Protein AF-0000000071421956 (afdb_homodimer)

Solvent-accessible surface area (backbone atoms only — not comparable to full-atom values): 19419 Å² total; per-residue (Å²): 133,83,58,66,60,54,52,49,48,48,45,49,45,49,50,50,46,60,70,74,29,38,32,36,39,39,33,39,36,61,49,29,55,84,33,52,38,87,92,40,82,80,44,42,42,35,60,36,52,49,52,37,49,43,51,55,69,68,33,86,56,55,37,72,38,33,37,38,35,34,45,30,51,56,68,55,30,40,52,42,58,72,66,54,80,65,53,65,42,81,65,35,62,71,53,72,77,60,71,77,57,88,84,60,78,69,63,88,91,56,55,65,70,42,44,46,51,54,51,48,57,51,46,62,58,50,50,55,69,58,64,62,65,62,82,73,61,80,32,70,59,49,80,46,81,43,65,58,48,69,59,47,49,50,34,47,50,44,50,46,52,49,50,50,52,49,50,49,50,56,48,65,72,94,133,82,57,65,61,55,52,48,49,48,45,47,46,50,50,51,46,60,71,75,28,38,31,36,39,39,34,37,36,61,48,29,56,86,33,53,37,88,93,38,81,79,41,41,42,36,59,36,52,50,50,36,49,45,51,55,69,68,33,86,58,54,36,71,39,33,36,38,35,34,45,30,52,58,68,55,31,39,52,42,56,71,67,56,81,66,54,65,42,80,67,36,61,70,52,72,78,61,71,77,57,89,84,60,77,70,65,88,92,56,56,66,71,41,44,44,51,53,51,49,57,52,47,62,58,50,49,53,69,58,63,63,65,63,80,74,62,80,37,72,54,49,79,44,80,41,68,57,50,69,57,48,48,51,34,46,49,46,50,48,51,52,49,50,52,50,50,48,50,55,47,64,72,94

pLDDT: mean 75.17, std 18.62, range [21.14, 97.62]

Secondary structure (DSSP, 8-state):
---HHHHHHHHHHHHHHHHS--EEEEEEEGGGGG-EETTEEEEEHHHHHHHHHHHHHT-TT-SS-EEEEEEE-HHHHHHHHHH-SS-HHHH-GGGGG----TT--PPTT--HHHHHHHHHHHHHHHHHHHH---TT------EEEE--HHHHHHHHHHHHHHHHHHHHHHHHT-/---HHHHHHHHHHHHHHHHSS-EEEEEEEGGGGG-EETTEEEEEHHHHHHHHHHHHHT-TT-SS-EEEEEEE-HHHHHHHHHH-SS-HHHH-GGGGG----TT--PPTT--HHHHHHHHHHHHHHHHHHHH---SS------EEEE--HHHHHHHHHHHHHHHHHHHHHHHHT-

Structure (mmCIF, N/CA/C/O backbone):
data_AF-0000000071421956-model_v1
#
loop_
_entity.id
_entity.type
_entity.pdbx_description
1 polymer 'Guanine nucleotide-binding protein G(Olf) subunit alpha-like isoform X3'
#
loop_
_atom_site.group_PDB
_atom_site.id
_atom_site.type_symbol
_atom_site.label_atom_id
_atom_site.label_alt_id
_atom_site.label_comp_id
_atom_site.label_asym_id
_atom_site.label_entity_id
_atom_site.label_seq_id
_atom_site.pdbx_PDB_ins_code
_atom_site.Cartn_x
_atom_site.Cartn_y
_atom_site.Cartn_z
_atom_site.occupancy
_atom_site.B_iso_or_equiv
_atom_site.auth_seq_id
_atom_site.auth_comp_id
_atom_site.auth_asym_id
_atom_site.auth_atom_id
_atom_site.pdbx_PDB_model_num
ATOM 1 N N . MET A 1 1 ? 31 -16.25 3.979 1 21.19 1 MET A N 1
ATOM 2 C CA . MET A 1 1 ? 31.078 -15.445 5.199 1 21.19 1 MET A CA 1
ATOM 3 C C . MET A 1 1 ? 30.156 -14.242 5.117 1 21.19 1 MET A C 1
ATOM 5 O O . MET A 1 1 ? 30.5 -13.219 4.535 1 21.19 1 MET A O 1
ATOM 9 N N . PHE A 1 2 ? 28.969 -14.336 4.723 1 30.16 2 PHE A N 1
ATOM 10 C CA . PHE A 1 2 ? 27.891 -13.391 4.488 1 30.16 2 PHE A CA 1
ATOM 11 C C . PHE A 1 2 ? 27.672 -12.508 5.715 1 30.16 2 PHE A C 1
ATOM 13 O O . PHE A 1 2 ? 27.547 -13.008 6.832 1 30.16 2 PHE A O 1
ATOM 20 N N . ASP A 1 3 ? 28.359 -11.344 5.711 1 31.95 3 ASP A N 1
ATOM 21 C CA . ASP A 1 3 ? 28.625 -10.344 6.738 1 31.95 3 ASP A CA 1
ATOM 22 C C . ASP A 1 3 ? 27.344 -10.016 7.52 1 31.95 3 ASP A C 1
ATOM 24 O O . ASP A 1 3 ? 26.344 -9.602 6.938 1 31.95 3 ASP A O 1
ATOM 28 N N . VAL A 1 4 ? 27.047 -10.508 8.633 1 44.22 4 VAL A N 1
ATOM 29 C CA . VAL A 1 4 ? 26.156 -10.242 9.758 1 44.22 4 VAL A CA 1
ATOM 30 C C . VAL A 1 4 ? 25.953 -8.734 9.914 1 44.22 4 VAL A C 1
ATOM 32 O O . VAL A 1 4 ? 24.938 -8.297 10.445 1 44.22 4 VAL A O 1
ATOM 35 N N . GLY A 1 5 ? 26.969 -8.07 9.688 1 41.06 5 GLY A N 1
ATOM 36 C CA . GLY A 1 5 ? 26.938 -6.613 9.703 1 41.06 5 GLY A CA 1
ATOM 37 C C . GLY A 1 5 ? 26.031 -6.027 8.641 1 41.06 5 GLY A C 1
ATOM 38 O O . GLY A 1 5 ? 25.312 -5.055 8.898 1 41.06 5 GLY A O 1
ATOM 39 N N . GLY A 1 6 ? 26.078 -6.609 7.453 1 44.16 6 GLY A N 1
ATOM 40 C CA . GLY A 1 6 ? 25.25 -6.207 6.328 1 44.16 6 GLY A CA 1
ATOM 41 C C . GLY A 1 6 ? 23.766 -6.398 6.586 1 44.16 6 GLY A C 1
ATOM 42 O O . GLY A 1 6 ? 22.953 -5.551 6.207 1 44.16 6 GLY A O 1
ATOM 43 N N . GLN A 1 7 ? 23.578 -7.516 7.254 1 45.25 7 GLN A N 1
ATOM 44 C CA . GLN A 1 7 ? 22.203 -7.809 7.645 1 45.25 7 GLN A CA 1
ATOM 45 C C . GLN A 1 7 ? 21.688 -6.789 8.656 1 45.25 7 GLN A C 1
ATOM 47 O O . GLN A 1 7 ? 20.531 -6.359 8.586 1 45.25 7 GLN A O 1
ATOM 52 N N . ARG A 1 8 ? 22.609 -6.598 9.656 1 48.28 8 ARG A N 1
ATOM 53 C CA . ARG A 1 8 ? 22.25 -5.594 10.664 1 48.28 8 ARG A CA 1
ATOM 54 C C . ARG A 1 8 ? 22.062 -4.223 10.023 1 48.28 8 ARG A C 1
ATOM 56 O O . ARG A 1 8 ? 21.141 -3.482 10.383 1 48.28 8 ARG A O 1
ATOM 63 N N . ASP A 1 9 ? 23 -3.979 9.094 1 50.47 9 ASP A N 1
ATOM 64 C CA . ASP A 1 9 ? 22.906 -2.691 8.414 1 50.47 9 ASP A CA 1
ATOM 65 C C . ASP A 1 9 ? 21.656 -2.623 7.539 1 50.47 9 ASP A C 1
ATOM 67 O O . ASP A 1 9 ? 20.969 -1.599 7.504 1 50.47 9 ASP A O 1
ATOM 71 N N . GLU A 1 10 ? 21.391 -3.707 6.891 1 49.69 10 GLU A N 1
ATOM 72 C CA . GLU A 1 10 ? 20.188 -3.727 6.066 1 49.69 10 GLU A CA 1
ATOM 73 C C . GLU A 1 10 ? 18.938 -3.686 6.926 1 49.69 10 GLU A C 1
ATOM 75 O O . GLU A 1 10 ? 17.969 -3 6.586 1 49.69 10 GLU A O 1
ATOM 80 N N . ARG A 1 11 ? 19.078 -4.457 8.055 1 49.88 11 ARG A N 1
ATOM 81 C CA . ARG A 1 11 ? 17.969 -4.383 9 1 49.88 11 ARG A CA 1
ATOM 82 C C . ARG A 1 11 ? 17.781 -2.959 9.516 1 49.88 11 ARG A C 1
ATOM 84 O O . ARG A 1 11 ? 16.656 -2.48 9.641 1 49.88 11 ARG A O 1
ATOM 91 N N . ARG A 1 12 ? 18.891 -2.461 9.922 1 50.47 12 ARG A N 1
ATOM 92 C CA . ARG A 1 12 ? 18.797 -1.085 10.406 1 50.47 12 ARG A CA 1
ATOM 93 C C . ARG A 1 12 ? 18.219 -0.171 9.336 1 50.47 12 ARG A C 1
ATOM 95 O O . ARG A 1 12 ? 17.406 0.703 9.633 1 50.47 12 ARG A O 1
ATOM 102 N N . LYS A 1 13 ? 18.609 -0.415 8.195 1 49.03 13 LYS A N 1
ATOM 103 C CA . LYS A 1 13 ? 18.125 0.4 7.086 1 49.03 13 LYS A CA 1
ATOM 104 C C . LYS A 1 13 ? 16.625 0.224 6.887 1 49.03 13 LYS A C 1
ATOM 106 O O . LYS A 1 13 ? 15.906 1.202 6.695 1 49.03 13 LYS A O 1
ATOM 111 N N . TRP A 1 14 ? 16.391 -1.072 6.973 1 50.84 14 TRP A N 1
ATOM 112 C CA . TRP A 1 14 ? 14.969 -1.293 6.746 1 50.84 14 TRP A CA 1
ATOM 113 C C . TRP A 1 14 ? 14.141 -0.723 7.895 1 50.84 14 TRP A C 1
ATOM 115 O O . TRP A 1 14 ? 13.07 -0.145 7.672 1 50.84 14 TRP A O 1
ATOM 125 N N . ILE A 1 15 ? 14.68 -0.954 9.062 1 52.19 15 ILE A N 1
ATOM 126 C CA . ILE A 1 15 ? 13.969 -0.406 10.211 1 52.19 15 ILE A CA 1
ATOM 127 C C . ILE A 1 15 ? 13.867 1.112 10.078 1 52.19 15 ILE A C 1
ATOM 129 O O . ILE A 1 15 ? 12.805 1.693 10.336 1 52.19 15 ILE A O 1
ATOM 133 N N . GLN A 1 16 ? 14.938 1.644 9.812 1 49.16 16 GLN A N 1
ATOM 134 C CA . GLN A 1 16 ? 14.938 3.098 9.68 1 49.16 16 GLN A CA 1
ATOM 135 C C . GLN A 1 16 ? 13.992 3.557 8.578 1 49.16 16 GLN A C 1
ATOM 137 O O . GLN A 1 16 ? 13.352 4.602 8.695 1 49.16 16 GLN A O 1
ATOM 142 N N . CYS A 1 17 ? 14.086 2.762 7.523 1 48.44 17 CYS A N 1
ATOM 143 C CA . CYS A 1 17 ? 13.211 3.086 6.402 1 48.44 17 CYS A CA 1
ATOM 144 C C . CYS A 1 17 ? 11.758 3.156 6.84 1 48.44 17 CYS A C 1
ATOM 146 O O . CYS A 1 17 ? 11 4.008 6.371 1 48.44 17 CYS A O 1
ATOM 148 N N . PHE A 1 18 ? 11.508 2.215 7.82 1 52.31 18 PHE A N 1
ATOM 149 C CA . PHE A 1 18 ? 10.109 2.195 8.25 1 52.31 18 PHE A CA 1
ATOM 150 C C . PHE A 1 18 ? 9.836 3.311 9.25 1 52.31 18 PHE A C 1
ATOM 152 O O . PHE A 1 18 ? 8.688 3.707 9.445 1 52.31 18 PHE A O 1
ATOM 159 N N . ASN A 1 19 ? 10.789 3.785 9.891 1 54.91 19 ASN A N 1
ATOM 160 C CA . ASN A 1 19 ? 10.523 4.691 11 1 54.91 19 ASN A CA 1
ATOM 161 C C . ASN A 1 19 ? 10.109 6.074 10.516 1 54.91 19 ASN A C 1
ATOM 163 O O . ASN A 1 19 ? 9.367 6.781 11.195 1 54.91 19 ASN A O 1
ATOM 167 N N . ASP A 1 20 ? 10.672 6.469 9.344 1 54.75 20 ASP A N 1
ATOM 168 C CA . ASP A 1 20 ? 10.289 7.828 8.969 1 54.75 20 ASP A CA 1
ATOM 169 C C . ASP A 1 20 ? 9.914 7.91 7.496 1 54.75 20 ASP A C 1
ATOM 171 O O . ASP A 1 20 ? 10.156 8.93 6.844 1 54.75 20 ASP A O 1
ATOM 175 N N . VAL A 1 21 ? 9.461 6.781 7.074 1 60.16 21 VAL A N 1
ATOM 176 C CA . VAL A 1 21 ? 9.312 6.801 5.621 1 60.16 21 VAL A CA 1
ATOM 177 C C . VAL A 1 21 ? 7.879 6.445 5.246 1 60.16 21 VAL A C 1
ATOM 179 O O . VAL A 1 21 ? 7.188 5.754 5.996 1 60.16 21 VAL A O 1
ATOM 182 N N . THR A 1 22 ? 7.414 7.223 4.137 1 70.06 22 THR A N 1
ATOM 183 C CA . THR A 1 22 ? 6.242 6.77 3.398 1 70.06 22 THR A CA 1
ATOM 184 C C . THR A 1 22 ? 6.461 5.367 2.836 1 70.06 22 THR A C 1
ATOM 186 O O . THR A 1 22 ? 7.559 5.043 2.373 1 70.06 22 THR A O 1
ATOM 189 N N . ALA A 1 23 ? 5.621 4.465 3.275 1 78.69 23 ALA A N 1
ATOM 190 C CA . ALA A 1 23 ? 5.715 3.102 2.756 1 78.69 23 ALA A CA 1
ATOM 191 C C . ALA A 1 23 ? 4.418 2.689 2.059 1 78.69 23 ALA A C 1
ATOM 193 O O . ALA A 1 23 ? 3.344 3.203 2.379 1 78.69 23 ALA A O 1
ATOM 194 N N . ILE A 1 24 ? 4.578 1.796 1.064 1 84.31 24 ILE A N 1
ATOM 195 C CA . ILE A 1 24 ? 3.436 1.184 0.395 1 84.31 24 ILE A CA 1
ATOM 196 C C . ILE A 1 24 ? 3.438 -0.323 0.646 1 84.31 24 ILE A C 1
ATOM 198 O O . ILE A 1 24 ? 4.441 -0.997 0.414 1 84.31 24 ILE A O 1
ATOM 202 N N . ILE A 1 25 ? 2.41 -0.768 1.235 1 82.44 25 ILE A N 1
ATOM 203 C CA . ILE A 1 25 ? 2.174 -2.205 1.327 1 82.44 25 ILE A CA 1
ATOM 204 C C . ILE A 1 25 ? 1.158 -2.629 0.269 1 82.44 25 ILE A C 1
ATOM 206 O O . ILE A 1 25 ? -0.001 -2.213 0.308 1 82.44 25 ILE A O 1
ATOM 210 N N . PHE A 1 26 ? 1.628 -3.379 -0.672 1 86.88 26 PHE A N 1
ATOM 211 C CA . PHE A 1 26 ? 0.816 -3.879 -1.775 1 86.88 26 PHE A CA 1
ATOM 212 C C . PHE A 1 26 ? 0.418 -5.332 -1.54 1 86.88 26 PHE A C 1
ATOM 214 O O . PHE A 1 26 ? 1.279 -6.199 -1.398 1 86.88 26 PHE A O 1
ATOM 221 N N . VAL A 1 27 ? -0.897 -5.539 -1.498 1 83.94 27 VAL A N 1
ATOM 222 C CA . VAL A 1 27 ? -1.393 -6.891 -1.272 1 83.94 27 VAL A CA 1
ATOM 223 C C . VAL A 1 27 ? -2.115 -7.395 -2.521 1 83.94 27 VAL A C 1
ATOM 225 O O . VAL A 1 27 ? -3.094 -6.785 -2.965 1 83.94 27 VAL A O 1
ATOM 228 N N . ALA A 1 28 ? -1.643 -8.461 -3.08 1 87.56 28 ALA A N 1
ATOM 229 C CA . ALA A 1 28 ? -2.275 -9.078 -4.246 1 87.56 28 ALA A CA 1
ATOM 230 C C . ALA A 1 28 ? -2.68 -10.516 -3.957 1 87.56 28 ALA A C 1
ATOM 232 O O . ALA A 1 28 ? -1.928 -11.266 -3.328 1 87.56 28 ALA A O 1
ATOM 233 N N . ALA A 1 29 ? -3.91 -10.852 -4.43 1 86.5 29 ALA A N 1
ATOM 234 C CA . ALA A 1 29 ? -4.363 -12.242 -4.312 1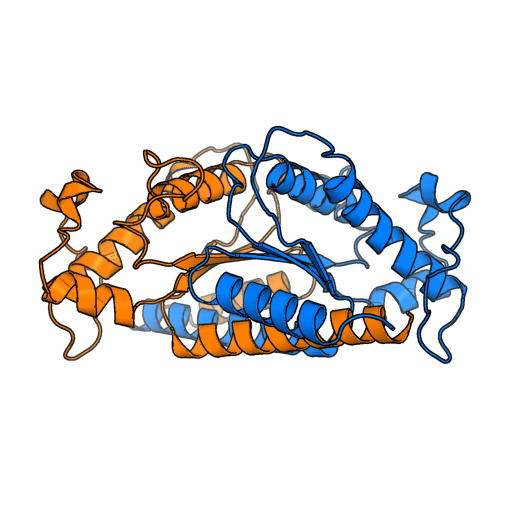 86.5 29 ALA A CA 1
ATOM 235 C C . ALA A 1 29 ? -3.787 -13.102 -5.438 1 86.5 29 ALA A C 1
ATOM 237 O O . ALA A 1 29 ? -4.188 -12.969 -6.594 1 86.5 29 ALA A O 1
ATOM 238 N N . SER A 1 30 ? -2.947 -14.078 -5.086 1 90.56 30 SER A N 1
ATOM 239 C CA . SER A 1 30 ? -2.307 -14.938 -6.078 1 90.56 30 SER A CA 1
ATOM 240 C C . SER A 1 30 ? -3.324 -15.836 -6.773 1 90.56 30 SER A C 1
ATOM 242 O O . SER A 1 30 ? -3.123 -16.234 -7.922 1 90.56 30 SER A O 1
ATOM 244 N N . SER A 1 31 ? -4.375 -16.125 -6.086 1 91.25 31 SER A N 1
ATOM 245 C CA . SER A 1 31 ? -5.375 -17.062 -6.59 1 91.25 31 SER A CA 1
ATOM 246 C C . SER A 1 31 ? -6.289 -16.391 -7.613 1 91.25 31 SER A C 1
ATOM 248 O O . SER A 1 31 ? -7.113 -17.062 -8.242 1 91.25 31 SER A O 1
ATOM 250 N N . SER A 1 32 ? -6.086 -15.117 -7.891 1 88.56 32 SER A N 1
ATOM 251 C CA . SER A 1 32 ? -7.016 -14.383 -8.742 1 88.56 32 SER A CA 1
ATOM 252 C C . SER A 1 32 ? -6.602 -14.469 -10.211 1 88.56 32 SER A C 1
ATOM 254 O O . SER A 1 32 ? -7.078 -13.695 -11.039 1 88.56 32 SER A O 1
ATOM 256 N N . TYR A 1 33 ? -5.777 -15.461 -10.555 1 92.31 33 TYR A N 1
ATOM 257 C CA . TYR A 1 33 ? -5.234 -15.547 -11.898 1 92.31 33 TYR A CA 1
ATOM 258 C C . TYR A 1 33 ? -6.312 -15.953 -12.898 1 92.31 33 TYR A C 1
ATOM 260 O O . TYR A 1 33 ? -6.145 -15.781 -14.109 1 92.31 33 TYR A O 1
ATOM 268 N N . ASN A 1 34 ? -7.402 -16.5 -12.461 1 89.69 34 ASN A N 1
ATOM 269 C CA . ASN A 1 34 ? -8.484 -16.922 -13.352 1 89.69 34 ASN A CA 1
ATOM 270 C C . ASN A 1 34 ? -9.734 -16.078 -13.141 1 89.69 34 ASN A C 1
ATOM 272 O O . ASN A 1 34 ? -10.836 -16.469 -13.531 1 89.69 34 ASN A O 1
ATOM 276 N N . MET A 1 35 ? -9.609 -14.969 -12.43 1 82 35 MET A N 1
ATOM 277 C CA . MET A 1 35 ? -10.75 -14.117 -12.141 1 82 35 MET A CA 1
ATOM 278 C C . MET A 1 35 ? -10.719 -12.852 -12.992 1 82 35 MET A C 1
ATOM 280 O O . MET A 1 35 ? -9.648 -12.383 -13.367 1 82 35 MET A O 1
ATOM 284 N N . VAL A 1 36 ? -11.945 -12.484 -13.32 1 75 36 VAL A N 1
ATOM 285 C CA . VAL A 1 36 ? -12.102 -11.242 -14.078 1 75 36 VAL A CA 1
ATOM 286 C C . VAL A 1 36 ? -12.781 -10.188 -13.203 1 75 36 VAL A C 1
ATOM 288 O O . VAL A 1 36 ? -13.414 -10.523 -12.195 1 75 36 VAL A O 1
ATOM 291 N N . ILE A 1 37 ? -12.539 -8.898 -13.602 1 67.38 37 ILE A N 1
ATOM 292 C CA . ILE A 1 37 ? -13.227 -7.82 -12.891 1 67.38 37 ILE A CA 1
ATOM 293 C C . ILE A 1 37 ? -14.68 -7.75 -13.344 1 67.38 37 ILE A C 1
ATOM 295 O O . ILE A 1 37 ? -14.977 -7.883 -14.539 1 67.38 37 ILE A O 1
ATOM 299 N N . ARG A 1 38 ? -15.539 -7.707 -12.383 1 64.81 38 ARG A N 1
ATOM 300 C CA . ARG A 1 38 ? -16.984 -7.715 -12.625 1 64.81 38 ARG A CA 1
ATOM 301 C C . ARG A 1 38 ? -17.359 -6.691 -13.688 1 64.81 38 ARG A C 1
ATOM 303 O O . ARG A 1 38 ? -18.219 -6.961 -14.539 1 64.81 38 ARG A O 1
ATOM 310 N N . GLU A 1 39 ? -16.719 -5.516 -13.609 1 62.94 39 GLU A N 1
ATOM 311 C CA . GLU A 1 39 ? -17.047 -4.422 -14.516 1 62.94 39 GLU A CA 1
ATOM 312 C C . GLU A 1 39 ? -16.531 -4.707 -15.93 1 62.94 39 GLU A C 1
ATOM 314 O O . GLU A 1 39 ? -17.031 -4.137 -16.906 1 62.94 39 GLU A O 1
ATOM 319 N N . ASP A 1 40 ? -15.5 -5.453 -16.016 1 63.53 40 ASP A N 1
ATOM 320 C CA . ASP A 1 40 ? -14.875 -5.824 -17.281 1 63.53 40 ASP A CA 1
ATOM 321 C C . ASP A 1 40 ? -14.523 -7.309 -17.312 1 63.53 40 ASP A C 1
ATOM 323 O O . ASP A 1 40 ? -13.539 -7.73 -16.703 1 63.53 40 ASP A O 1
ATOM 327 N N . ASN A 1 41 ? -15.25 -8.031 -18.109 1 68.5 41 ASN A N 1
ATOM 328 C CA . ASN A 1 41 ? -15.109 -9.484 -18.141 1 68.5 41 ASN A CA 1
ATOM 329 C C . ASN A 1 41 ? -13.898 -9.906 -18.969 1 68.5 41 ASN A C 1
ATOM 331 O O . ASN A 1 41 ? -13.617 -11.094 -19.109 1 68.5 41 ASN A O 1
ATOM 335 N N . SER A 1 42 ? -13.258 -9 -19.375 1 72.06 42 SER A N 1
ATOM 336 C CA . SER A 1 42 ? -12.125 -9.336 -20.219 1 72.06 42 SER A CA 1
ATOM 337 C C . SER A 1 42 ? -10.805 -9.109 -19.5 1 72.06 42 SER A C 1
ATOM 339 O O . SER A 1 42 ? -9.766 -9.625 -19.906 1 72.06 42 SER A O 1
ATOM 341 N N . THR A 1 43 ? -10.961 -8.477 -18.406 1 75.5 43 THR A N 1
ATOM 342 C CA . THR A 1 43 ? -9.711 -8.109 -17.75 1 75.5 43 THR A CA 1
ATOM 343 C C . THR A 1 43 ? -9.438 -9.016 -16.547 1 75.5 43 THR A C 1
ATOM 345 O O . THR A 1 43 ? -10.281 -9.141 -15.656 1 75.5 43 THR A O 1
ATOM 348 N N . ASN A 1 44 ? -8.312 -9.695 -16.625 1 86.44 44 ASN A N 1
ATOM 349 C CA . ASN A 1 44 ? -7.855 -10.594 -15.562 1 86.44 44 ASN A CA 1
ATOM 350 C C . ASN A 1 44 ? -7.426 -9.82 -14.32 1 86.44 44 ASN A C 1
ATOM 352 O O . ASN A 1 44 ? -6.656 -8.867 -14.414 1 86.44 44 ASN A O 1
ATOM 356 N N . ARG A 1 45 ? -7.941 -10.25 -13.203 1 85.69 45 ARG A N 1
ATOM 357 C CA . ARG A 1 45 ? -7.723 -9.523 -11.961 1 85.69 45 ARG A CA 1
ATOM 358 C C . ARG A 1 45 ? -6.246 -9.531 -11.578 1 85.69 45 ARG A C 1
ATOM 360 O O . ARG A 1 45 ? -5.723 -8.523 -11.086 1 85.69 45 ARG A O 1
ATOM 367 N N . LEU A 1 46 ? -5.562 -10.664 -11.711 1 90.81 46 LEU A N 1
ATOM 368 C CA . LEU A 1 46 ? -4.148 -10.711 -11.367 1 90.81 46 LEU A CA 1
ATOM 369 C C . LEU A 1 46 ? -3.324 -9.859 -12.328 1 90.81 46 LEU A C 1
ATOM 371 O O . LEU A 1 46 ? -2.381 -9.188 -11.914 1 90.81 46 LEU A O 1
ATOM 375 N N . ARG A 1 47 ? -3.65 -9.844 -13.555 1 91.06 47 ARG A N 1
ATOM 376 C CA . ARG A 1 47 ? -2.975 -8.992 -14.531 1 91.06 47 ARG A CA 1
ATOM 377 C C . ARG A 1 47 ? -3.184 -7.516 -14.203 1 91.06 47 ARG A C 1
ATOM 379 O O . ARG A 1 47 ? -2.268 -6.703 -14.352 1 91.06 47 ARG A O 1
ATOM 386 N N . GLU A 1 48 ? -4.32 -7.191 -13.766 1 86.62 48 GLU A N 1
ATOM 387 C CA . GLU A 1 48 ? -4.594 -5.816 -13.352 1 86.62 48 GLU A CA 1
ATOM 388 C C . GLU A 1 48 ? -3.719 -5.414 -12.164 1 86.62 48 GLU A C 1
ATOM 390 O O . GLU A 1 48 ? -3.236 -4.281 -12.102 1 86.62 48 GLU A O 1
ATOM 395 N N . SER A 1 49 ? -3.656 -6.344 -11.25 1 87.88 49 SER A N 1
ATOM 396 C CA . SER A 1 49 ? -2.791 -6.094 -10.102 1 87.88 49 SER A CA 1
ATOM 397 C C . SER A 1 49 ? -1.346 -5.875 -10.531 1 87.88 49 SER A C 1
ATOM 399 O O . SER A 1 49 ? -0.668 -4.98 -10.023 1 87.88 49 SER A O 1
ATOM 401 N N . 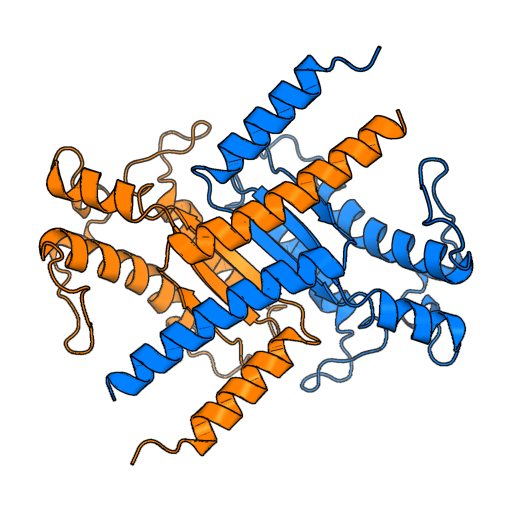LEU A 1 50 ? -0.908 -6.648 -11.484 1 91.69 50 LEU A N 1
ATOM 402 C CA . LEU A 1 50 ? 0.44 -6.5 -12.016 1 91.69 50 LEU A CA 1
ATOM 403 C C . LEU A 1 50 ? 0.612 -5.137 -12.688 1 91.69 50 LEU A C 1
ATOM 405 O O . LEU A 1 50 ? 1.628 -4.469 -12.484 1 91.69 50 LEU A O 1
ATOM 409 N N . ASP A 1 51 ? -0.317 -4.773 -13.383 1 90.75 51 ASP A N 1
ATOM 410 C CA . ASP A 1 51 ? -0.262 -3.498 -14.086 1 90.75 51 ASP A CA 1
ATOM 411 C C . ASP A 1 51 ? -0.234 -2.328 -13.102 1 90.75 51 ASP A C 1
ATOM 413 O O . ASP A 1 51 ? 0.511 -1.366 -13.297 1 90.75 51 ASP A O 1
ATOM 417 N N . LEU A 1 52 ? -1.038 -2.396 -12.117 1 88.06 52 LEU A N 1
ATOM 418 C CA . LEU A 1 52 ? -1.028 -1.361 -11.086 1 88.06 52 LEU A CA 1
ATOM 419 C C . LEU A 1 52 ? 0.323 -1.309 -10.383 1 88.06 52 LEU A C 1
ATOM 421 O O . LEU A 1 52 ? 0.877 -0.227 -10.172 1 88.06 52 LEU A O 1
ATOM 425 N N . PHE A 1 53 ? 0.771 -2.424 -10.07 1 90.06 53 PHE A N 1
ATOM 426 C CA . PHE A 1 53 ? 2.074 -2.506 -9.422 1 90.06 53 PHE A CA 1
ATOM 427 C C . PHE A 1 53 ? 3.15 -1.859 -10.281 1 90.06 53 PHE A C 1
ATOM 429 O O . PHE A 1 53 ? 3.961 -1.073 -9.789 1 90.06 53 PHE A O 1
ATOM 436 N N . ARG A 1 54 ? 3.146 -2.182 -11.477 1 89.62 54 ARG A N 1
ATOM 437 C CA . ARG A 1 54 ? 4.09 -1.597 -12.422 1 89.62 54 ARG A CA 1
ATOM 438 C C . ARG A 1 54 ? 3.975 -0.076 -12.438 1 89.62 54 ARG A C 1
ATOM 440 O O . ARG A 1 54 ? 4.988 0.626 -12.438 1 89.62 54 ARG A O 1
ATOM 447 N N . SER A 1 55 ? 2.811 0.333 -12.461 1 87 55 SER A N 1
ATOM 448 C CA . SER A 1 55 ? 2.588 1.775 -12.484 1 87 55 SER A CA 1
ATOM 449 C C . SER A 1 55 ? 3.152 2.443 -11.234 1 87 55 SER A C 1
ATOM 451 O O . SER A 1 55 ? 3.713 3.537 -11.312 1 87 55 SER A O 1
ATOM 453 N N . ILE A 1 56 ? 2.967 1.83 -10.164 1 86.06 56 ILE A N 1
ATOM 454 C CA . ILE A 1 56 ? 3.488 2.357 -8.914 1 86.06 56 ILE A CA 1
ATOM 455 C C . ILE A 1 56 ? 5.016 2.346 -8.938 1 86.06 56 ILE A C 1
ATOM 457 O O . ILE A 1 56 ? 5.656 3.348 -8.609 1 86.06 56 ILE A O 1
ATOM 461 N N . TRP A 1 57 ? 5.488 1.299 -9.414 1 84.69 57 TRP A N 1
ATOM 462 C CA . TRP A 1 57 ? 6.934 1.108 -9.406 1 84.69 57 TRP A CA 1
ATOM 463 C C . TRP A 1 57 ? 7.617 2.111 -10.328 1 84.69 57 TRP A C 1
ATOM 465 O O . TRP A 1 57 ? 8.734 2.559 -10.055 1 84.69 57 TRP A O 1
ATOM 475 N N . THR A 1 58 ? 7.031 2.395 -11.336 1 82.56 58 THR A N 1
ATOM 476 C CA . THR A 1 58 ? 7.656 3.244 -12.344 1 82.56 58 THR A CA 1
ATOM 477 C C . THR A 1 58 ? 7.266 4.703 -12.133 1 82.56 58 THR A C 1
ATOM 479 O O . THR A 1 58 ? 7.621 5.57 -12.938 1 82.56 58 THR A O 1
ATOM 482 N N . ASN A 1 59 ? 6.57 4.91 -11.125 1 82.81 59 ASN A N 1
ATOM 483 C CA . ASN A 1 59 ? 6.141 6.281 -10.867 1 82.81 59 ASN A CA 1
ATOM 484 C C . ASN A 1 59 ? 7.328 7.191 -10.555 1 82.81 59 ASN A C 1
ATOM 486 O O . ASN A 1 59 ? 8.219 6.816 -9.789 1 82.81 59 ASN A O 1
ATOM 490 N N . ARG A 1 60 ? 7.332 8.414 -11.07 1 77.94 60 ARG A N 1
ATOM 491 C CA . ARG A 1 60 ? 8.445 9.352 -10.938 1 77.94 60 ARG A CA 1
ATOM 492 C C . ARG A 1 60 ? 8.555 9.859 -9.5 1 77.94 60 ARG A C 1
ATOM 494 O O . ARG A 1 60 ? 9.617 10.305 -9.078 1 77.94 60 ARG A O 1
ATOM 501 N N . PHE A 1 61 ? 7.469 9.773 -8.805 1 76.69 61 PHE A N 1
ATOM 502 C CA . PHE A 1 61 ? 7.457 10.352 -7.465 1 76.69 61 PHE A CA 1
ATOM 503 C C . PHE A 1 61 ? 7.82 9.297 -6.426 1 76.69 61 PHE A C 1
ATOM 505 O O . PHE A 1 61 ? 7.762 9.562 -5.223 1 76.69 61 PHE A O 1
ATOM 512 N N . LEU A 1 62 ? 8.133 8.086 -6.996 1 74.31 62 LEU A N 1
ATOM 513 C CA . LEU A 1 62 ? 8.555 7.055 -6.059 1 74.31 62 LEU A CA 1
ATOM 514 C C . LEU A 1 62 ? 10.039 7.18 -5.75 1 74.31 62 LEU A C 1
ATOM 516 O O . LEU A 1 62 ? 10.883 6.68 -6.504 1 74.31 62 LEU A O 1
ATOM 520 N N . ARG A 1 63 ? 10.5 7.945 -4.871 1 65.62 63 ARG A N 1
ATOM 521 C CA . ARG A 1 63 ? 11.922 8.164 -4.645 1 65.62 63 ARG A CA 1
ATOM 522 C C . ARG A 1 63 ? 12.391 7.461 -3.373 1 65.62 63 ARG A C 1
ATOM 524 O O . ARG A 1 63 ? 13.383 6.73 -3.389 1 65.62 63 ARG A O 1
ATOM 531 N N . THR A 1 64 ? 11.742 7.723 -2.324 1 63.28 64 THR A N 1
ATOM 532 C CA . THR A 1 64 ? 12.219 7.238 -1.035 1 63.28 64 THR A CA 1
ATOM 533 C C . THR A 1 64 ? 11.195 6.32 -0.385 1 63.28 64 THR A C 1
ATOM 535 O O . THR A 1 64 ? 11.266 6.043 0.815 1 63.28 64 THR A O 1
ATOM 538 N N . ILE A 1 65 ? 10.352 5.785 -1.237 1 69 65 ILE A N 1
ATOM 539 C CA . ILE A 1 65 ? 9.25 5.035 -0.648 1 69 65 ILE A CA 1
ATOM 540 C C . ILE A 1 65 ? 9.547 3.539 -0.717 1 69 65 ILE A C 1
ATOM 542 O O . ILE A 1 65 ? 9.992 3.035 -1.751 1 69 65 ILE A O 1
ATOM 546 N N . SER A 1 66 ? 9.406 2.883 0.438 1 72.25 66 SER A N 1
ATOM 547 C CA . SER A 1 66 ? 9.523 1.43 0.506 1 72.25 66 SER A CA 1
ATOM 548 C C . SER A 1 66 ? 8.234 0.749 0.059 1 72.25 66 SER A C 1
ATOM 550 O O . SER A 1 66 ? 7.141 1.206 0.388 1 72.25 66 SER A O 1
ATOM 552 N N . VAL A 1 67 ? 8.531 -0.294 -0.735 1 80.88 67 VAL A N 1
ATOM 553 C CA . VAL A 1 67 ? 7.367 -1.054 -1.185 1 80.88 67 VAL A CA 1
ATOM 554 C C . VAL A 1 67 ? 7.457 -2.49 -0.676 1 80.88 67 VAL A C 1
ATOM 556 O O . VAL A 1 67 ? 8.484 -3.15 -0.848 1 80.88 67 VAL A O 1
ATOM 559 N N . ILE A 1 68 ? 6.461 -2.859 0.083 1 79.38 68 ILE A N 1
ATOM 560 C CA . ILE A 1 68 ? 6.348 -4.238 0.544 1 79.38 68 ILE A CA 1
ATOM 561 C C . ILE A 1 68 ? 5.234 -4.949 -0.221 1 79.38 68 ILE A C 1
ATOM 563 O O . ILE A 1 68 ? 4.094 -4.48 -0.242 1 79.38 68 ILE A O 1
ATOM 567 N N . LEU A 1 69 ? 5.59 -6.031 -0.863 1 85.19 69 LEU A N 1
ATOM 568 C CA . LEU A 1 69 ? 4.621 -6.82 -1.618 1 85.19 69 LEU A CA 1
ATOM 569 C C . LEU A 1 69 ? 4.246 -8.094 -0.863 1 85.19 69 LEU A C 1
ATOM 571 O O . LEU A 1 69 ? 5.117 -8.898 -0.526 1 85.19 69 LEU A O 1
ATOM 575 N N . PHE A 1 70 ? 2.918 -8.211 -0.647 1 83.75 70 PHE A N 1
ATOM 576 C CA . PHE A 1 70 ? 2.369 -9.422 -0.052 1 83.75 70 PHE A CA 1
ATOM 577 C C . PHE A 1 70 ? 1.559 -10.203 -1.076 1 83.75 70 PHE A C 1
ATOM 579 O O . PHE A 1 70 ? 0.555 -9.711 -1.595 1 83.75 70 PHE A O 1
ATOM 586 N N . LEU A 1 71 ? 2.062 -11.414 -1.343 1 87.44 71 LEU A N 1
ATOM 587 C CA . LEU A 1 71 ? 1.273 -12.336 -2.158 1 87.44 71 LEU A CA 1
ATOM 588 C C . LEU A 1 71 ? 0.382 -13.211 -1.284 1 87.44 71 LEU A C 1
ATOM 590 O O . LEU A 1 71 ? 0.867 -14.125 -0.615 1 87.44 71 LEU A O 1
ATOM 594 N N . ASN A 1 72 ? -0.965 -12.914 -1.385 1 82.5 72 ASN A N 1
ATOM 595 C CA . ASN A 1 72 ? -1.947 -13.484 -0.473 1 82.5 72 ASN A CA 1
ATOM 596 C C . ASN A 1 72 ? -2.721 -14.625 -1.13 1 82.5 72 ASN A C 1
ATOM 598 O O . ASN A 1 72 ? -2.52 -14.922 -2.311 1 82.5 72 ASN A O 1
ATOM 602 N N . LYS A 1 73 ? -3.531 -15.414 -0.289 1 86 73 LYS A N 1
ATOM 603 C CA . LYS A 1 73 ? -4.438 -16.484 -0.71 1 86 73 LYS A CA 1
ATOM 604 C C . LYS A 1 73 ? -3.666 -17.641 -1.325 1 86 73 LYS A C 1
ATOM 606 O O . LYS A 1 73 ? -4.043 -18.156 -2.381 1 86 73 LYS A O 1
ATOM 611 N N . GLN A 1 74 ? -2.578 -17.984 -0.692 1 88 74 GLN A N 1
ATOM 612 C CA . GLN A 1 74 ? -1.736 -19.078 -1.182 1 88 74 GLN A CA 1
ATOM 613 C C . GLN A 1 74 ? -2.438 -20.422 -1.037 1 88 74 GLN A C 1
ATOM 615 O O . GLN A 1 74 ? -2.23 -21.328 -1.849 1 88 74 GLN A O 1
ATOM 620 N N . ASP A 1 75 ? -3.266 -20.547 -0.008 1 87.62 75 ASP A N 1
ATOM 621 C CA . ASP A 1 75 ? -4.039 -21.766 0.166 1 87.62 75 ASP A CA 1
ATOM 622 C C . ASP A 1 75 ? -5.008 -21.969 -0.997 1 87.62 75 ASP A C 1
ATOM 624 O O . ASP A 1 75 ? -5.098 -23.062 -1.548 1 87.62 75 ASP A O 1
ATOM 628 N N . MET A 1 76 ? -5.676 -20.922 -1.371 1 89.38 76 MET A N 1
ATOM 629 C CA . MET A 1 76 ? -6.609 -20.984 -2.49 1 89.38 76 MET A CA 1
ATOM 630 C C . MET A 1 76 ? -5.871 -21.219 -3.803 1 89.38 76 MET A C 1
ATOM 632 O O . MET A 1 76 ? -6.359 -21.953 -4.672 1 89.38 76 MET A O 1
ATOM 636 N N . LEU A 1 77 ? -4.758 -20.656 -3.949 1 93.44 77 LEU A N 1
ATOM 637 C CA . LEU A 1 77 ? -3.936 -20.922 -5.125 1 93.44 77 LEU A CA 1
ATOM 638 C C . LEU A 1 77 ? -3.607 -22.406 -5.227 1 93.44 77 LEU A C 1
ATOM 640 O O . LEU A 1 77 ? -3.783 -23.016 -6.285 1 93.44 77 LEU A O 1
ATOM 644 N N . ALA A 1 78 ? -3.174 -22.953 -4.125 1 95.12 78 ALA A N 1
ATOM 645 C CA . ALA A 1 78 ? -2.816 -24.359 -4.094 1 95.12 78 ALA A CA 1
ATOM 646 C C . ALA A 1 78 ? -4.004 -25.234 -4.496 1 95.12 78 ALA A C 1
ATOM 648 O O . ALA A 1 78 ? -3.863 -26.141 -5.316 1 95.12 78 ALA A O 1
ATOM 649 N N . GLU A 1 79 ? -5.113 -24.906 -3.947 1 96 79 GLU A N 1
ATOM 650 C CA . GLU A 1 79 ? -6.324 -25.656 -4.254 1 96 79 GLU A CA 1
ATOM 651 C C . GLU A 1 79 ? -6.652 -25.594 -5.742 1 96 79 GLU A C 1
ATOM 653 O O . GLU A 1 79 ? -6.945 -26.609 -6.363 1 96 79 GLU A O 1
ATOM 658 N N . LYS A 1 80 ? -6.562 -24.469 -6.328 1 96.69 80 LYS A N 1
ATOM 659 C CA . LYS A 1 80 ? -6.895 -24.281 -7.738 1 96.69 80 LYS A CA 1
ATOM 660 C C . LYS A 1 80 ? -5.898 -25.016 -8.641 1 96.69 80 LYS A C 1
ATOM 662 O O . LYS A 1 80 ? -6.289 -25.656 -9.609 1 96.69 80 LYS A O 1
ATOM 667 N N . ILE A 1 81 ? -4.676 -24.891 -8.305 1 97.62 81 ILE A N 1
ATOM 668 C CA . ILE A 1 81 ? -3.623 -25.516 -9.094 1 97.62 81 ILE A CA 1
ATOM 669 C C . ILE A 1 81 ? -3.797 -27.047 -9.07 1 97.62 81 ILE A C 1
ATOM 671 O O . ILE A 1 81 ? -3.727 -27.703 -10.109 1 97.62 81 ILE A O 1
ATOM 675 N N . LEU A 1 82 ? -4.051 -27.594 -7.953 1 97.62 82 LEU A N 1
ATOM 676 C CA . LEU A 1 82 ? -4.172 -29.047 -7.805 1 97.62 82 LEU A CA 1
ATOM 677 C C . LEU A 1 82 ? -5.461 -29.547 -8.453 1 97.62 82 LEU A C 1
ATOM 679 O O . LEU A 1 82 ? -5.496 -30.656 -8.992 1 97.62 82 LEU A O 1
ATOM 683 N N . ALA A 1 83 ? -6.512 -28.781 -8.336 1 96.88 83 ALA A N 1
ATOM 684 C CA . ALA A 1 83 ? -7.77 -29.156 -8.969 1 96.88 83 ALA A CA 1
ATOM 685 C C . ALA A 1 83 ? -7.621 -29.234 -10.492 1 96.88 83 ALA A C 1
ATOM 687 O O . ALA A 1 83 ? -8.273 -30.047 -11.141 1 96.88 83 ALA A O 1
ATOM 688 N N . GLY A 1 84 ? -6.875 -28.375 -11.086 1 95.19 84 GLY A N 1
ATOM 689 C CA . GLY A 1 84 ? -6.566 -28.422 -12.508 1 95.19 84 GLY A CA 1
ATOM 690 C C . GLY A 1 84 ? -7.727 -27.984 -13.383 1 95.19 84 GLY A C 1
ATOM 691 O O . GLY A 1 84 ? -7.723 -28.234 -14.586 1 95.19 84 GLY A O 1
ATOM 692 N N . LYS A 1 85 ? -8.719 -27.328 -12.797 1 94.12 85 LYS A N 1
ATOM 693 C CA . LYS A 1 85 ? -9.883 -26.875 -13.555 1 94.12 85 LYS A CA 1
ATOM 694 C C . LYS A 1 85 ? -9.562 -25.625 -14.367 1 94.12 85 LYS A C 1
ATOM 696 O O . LYS A 1 85 ? -9.984 -25.5 -15.516 1 94.12 85 LYS A O 1
ATOM 701 N N . SER A 1 86 ? -8.898 -24.719 -13.727 1 93.94 86 SER A N 1
ATOM 702 C CA . SER A 1 86 ? -8.414 -23.516 -14.375 1 93.94 86 SER A CA 1
ATOM 703 C C . SER A 1 86 ? -6.887 -23.469 -14.406 1 93.94 86 SER A C 1
ATOM 705 O O . SER A 1 86 ? -6.246 -23.047 -13.445 1 93.94 86 SER A O 1
ATOM 707 N N . LYS A 1 87 ? -6.48 -23.859 -15.578 1 96.62 87 LYS A N 1
ATOM 708 C CA . LYS A 1 87 ? -5.027 -23.953 -15.695 1 96.62 87 LYS A CA 1
ATOM 709 C C . LYS A 1 87 ? -4.395 -22.562 -15.758 1 96.62 87 LYS A C 1
ATOM 711 O O . LYS A 1 87 ? -4.859 -21.688 -16.5 1 96.62 87 LYS A O 1
ATOM 716 N N . LEU A 1 88 ? -3.324 -22.391 -14.961 1 97.06 88 LEU A N 1
ATOM 717 C CA . LEU A 1 88 ? -2.639 -21.094 -14.891 1 97.06 88 LEU A CA 1
ATOM 718 C C . LEU A 1 88 ? -2.148 -20.672 -16.266 1 97.06 88 LEU A C 1
ATOM 720 O O . LEU A 1 88 ? -2.203 -19.484 -16.609 1 97.06 88 LEU A O 1
ATOM 724 N N . GLU A 1 89 ? -1.682 -21.594 -17.203 1 97.12 89 GLU A N 1
ATOM 725 C CA . GLU A 1 89 ? -1.128 -21.297 -18.516 1 97.12 89 GLU A CA 1
ATOM 726 C C . GLU A 1 89 ? -2.201 -20.766 -19.453 1 97.12 89 GLU A C 1
ATOM 728 O O . GLU A 1 89 ? -1.889 -20.156 -20.484 1 97.12 89 GLU A O 1
ATOM 733 N N . ASP A 1 90 ? -3.465 -20.969 -19.156 1 95.75 90 ASP A N 1
ATOM 734 C CA . ASP A 1 90 ? -4.551 -20.422 -19.953 1 95.75 90 ASP A CA 1
ATOM 735 C C . ASP A 1 90 ? -4.66 -18.906 -19.781 1 95.75 90 ASP A C 1
ATOM 737 O O . ASP A 1 90 ? -5.148 -18.203 -20.672 1 95.75 90 ASP A O 1
ATOM 741 N N . TYR A 1 91 ? -4.199 -18.469 -18.672 1 94.81 91 TYR A N 1
ATOM 742 C CA . TYR A 1 91 ? -4.316 -17.047 -18.344 1 94.81 91 TYR A CA 1
ATOM 743 C C . TYR A 1 91 ? -2.961 -16.359 -18.406 1 94.81 91 TYR A C 1
ATOM 745 O O . TYR A 1 91 ? -2.887 -15.148 -18.656 1 94.81 91 TYR A O 1
ATOM 753 N N . PHE A 1 92 ? -1.983 -17.141 -18.188 1 97.12 92 PHE A N 1
ATOM 754 C CA . PHE A 1 92 ? -0.596 -16.703 -18.266 1 97.12 92 PHE A CA 1
ATOM 755 C C . PHE A 1 92 ? 0.216 -17.656 -19.141 1 97.12 92 PHE A C 1
ATOM 757 O O . PHE A 1 92 ? 0.891 -18.547 -18.625 1 97.12 92 PHE A O 1
ATOM 764 N N . PRO A 1 93 ? 0.161 -17.422 -20.422 1 96.81 93 PRO A N 1
ATOM 765 C CA . PRO A 1 93 ? 0.821 -18.344 -21.344 1 96.81 93 PRO A CA 1
ATOM 766 C C . PRO A 1 93 ? 2.305 -18.531 -21.047 1 96.81 93 PRO A C 1
ATOM 768 O O . PRO A 1 93 ? 2.861 -19.594 -21.297 1 96.81 93 PRO A O 1
ATOM 771 N N . GLU A 1 94 ? 2.963 -17.547 -20.484 1 96.06 94 GLU A N 1
ATOM 772 C CA . GLU A 1 94 ? 4.383 -17.609 -20.156 1 96.06 94 GLU A CA 1
ATOM 773 C C . GLU A 1 94 ? 4.648 -18.656 -19.078 1 96.06 94 GLU A C 1
ATOM 775 O O . GLU A 1 94 ? 5.785 -19.109 -18.906 1 96.06 94 GLU A O 1
ATOM 780 N N . TYR A 1 95 ? 3.611 -18.984 -18.375 1 97.44 95 TYR A N 1
ATOM 781 C CA . TYR A 1 95 ? 3.75 -19.984 -17.328 1 97.44 95 TYR A CA 1
ATOM 782 C C . TYR A 1 95 ? 4.125 -21.344 -17.922 1 97.44 95 TYR A C 1
ATOM 784 O O . TYR A 1 95 ? 4.824 -22.125 -17.281 1 97.44 95 TYR A O 1
ATOM 792 N N . ALA A 1 96 ? 3.686 -21.719 -19.141 1 97.06 96 ALA A N 1
ATOM 793 C CA . ALA A 1 96 ? 3.898 -23.016 -19.781 1 97.06 96 ALA A CA 1
ATOM 794 C C . ALA A 1 96 ? 5.383 -23.359 -19.828 1 97.06 96 ALA A C 1
ATOM 796 O O . ALA A 1 96 ? 5.766 -24.516 -19.625 1 97.06 96 ALA A O 1
ATOM 797 N N . ARG A 1 97 ? 6.238 -22.359 -20 1 96.62 97 ARG A N 1
ATOM 798 C CA . ARG A 1 97 ? 7.668 -22.594 -20.172 1 96.62 97 ARG A CA 1
ATOM 799 C C . ARG A 1 97 ? 8.438 -22.234 -18.906 1 96.62 97 ARG A C 1
ATOM 801 O O . ARG A 1 97 ? 9.672 -22.297 -18.891 1 96.62 97 ARG A O 1
ATOM 808 N N . TYR A 1 98 ? 7.707 -21.922 -17.875 1 97 98 TYR A N 1
ATOM 809 C CA . TYR A 1 98 ? 8.367 -21.469 -16.656 1 97 98 TYR A CA 1
ATOM 810 C C . TYR A 1 98 ? 8.969 -22.641 -15.891 1 97 98 TYR A C 1
ATOM 812 O O . TYR A 1 98 ? 8.344 -23.688 -15.766 1 97 98 TYR A O 1
ATOM 820 N N . THR A 1 99 ? 10.273 -22.453 -15.508 1 95.31 99 THR A N 1
ATOM 821 C CA . THR A 1 99 ? 10.953 -23.422 -14.641 1 95.31 99 THR A CA 1
ATOM 822 C C . THR A 1 99 ? 11.422 -22.75 -13.352 1 95.31 99 THR A C 1
ATOM 824 O O . THR A 1 99 ? 11.836 -21.594 -13.367 1 95.31 99 THR A O 1
ATOM 827 N N . LEU A 1 100 ? 11.297 -23.453 -12.25 1 92.44 100 LEU A N 1
ATOM 828 C CA . LEU A 1 100 ? 11.734 -22.938 -10.961 1 92.44 100 LEU A CA 1
ATOM 829 C C . LEU A 1 100 ? 13.219 -22.578 -10.992 1 92.44 100 LEU A C 1
ATOM 831 O O . LEU A 1 100 ? 14.039 -23.359 -11.469 1 92.44 100 LEU A O 1
ATOM 835 N N . PRO A 1 101 ? 13.516 -21.375 -10.547 1 88.62 101 PRO A N 1
ATOM 836 C CA . PRO A 1 101 ? 14.938 -21.031 -10.438 1 88.62 101 PRO A CA 1
ATOM 837 C C . PRO A 1 101 ? 15.68 -21.906 -9.438 1 88.62 101 PRO A C 1
ATOM 839 O O . PRO A 1 101 ? 15.094 -22.375 -8.461 1 88.62 101 PRO A O 1
ATOM 842 N N . PRO A 1 102 ? 17 -22.109 -9.711 1 86.56 102 PRO A N 1
ATOM 843 C CA . PRO A 1 102 ? 17.781 -22.984 -8.852 1 86.56 102 PRO A CA 1
ATOM 844 C C . PRO A 1 102 ? 17.812 -22.516 -7.398 1 86.56 102 PRO A C 1
ATOM 846 O O . PRO A 1 102 ? 17.922 -23.328 -6.48 1 86.56 102 PRO A O 1
ATOM 849 N N . GLU A 1 103 ? 17.703 -21.234 -7.141 1 82.81 103 GLU A N 1
ATOM 850 C CA . GLU A 1 103 ? 17.797 -20.656 -5.801 1 82.81 103 GLU A CA 1
ATOM 851 C C . GLU A 1 103 ? 16.469 -20.734 -5.07 1 82.81 103 GLU A C 1
ATOM 853 O O . GLU A 1 103 ? 16.391 -20.406 -3.879 1 82.81 103 GLU A O 1
ATOM 858 N N . ALA A 1 104 ? 15.469 -21.172 -5.832 1 81.25 104 ALA A N 1
ATOM 859 C CA . ALA A 1 104 ? 14.148 -21.234 -5.215 1 81.25 104 ALA A CA 1
ATOM 860 C C . ALA A 1 104 ? 14.094 -22.328 -4.152 1 81.25 104 ALA A C 1
ATOM 862 O O . ALA A 1 104 ? 14.648 -23.406 -4.34 1 81.25 104 ALA A O 1
ATOM 863 N N . THR A 1 105 ? 13.5 -21.969 -2.941 1 82.5 105 THR A N 1
ATOM 864 C CA . THR A 1 105 ? 13.336 -22.938 -1.854 1 82.5 105 THR A CA 1
ATOM 865 C C . THR A 1 105 ? 11.859 -23.203 -1.578 1 82.5 105 THR A C 1
ATOM 867 O O . THR A 1 105 ? 11.242 -22.531 -0.753 1 82.5 105 THR A O 1
ATOM 870 N N . PRO A 1 106 ? 11.359 -24.188 -2.26 1 83.38 106 PRO A N 1
ATOM 871 C CA . PRO A 1 106 ? 9.953 -24.531 -1.991 1 83.38 106 PRO A CA 1
ATOM 872 C C . PRO A 1 106 ? 9.719 -24.969 -0.547 1 83.38 106 PRO A C 1
ATOM 874 O O . PRO A 1 106 ? 10.664 -25.359 0.144 1 83.38 106 PRO A O 1
ATOM 877 N N . ASP A 1 107 ? 8.469 -24.766 -0.043 1 83.06 107 ASP A N 1
ATOM 878 C CA . ASP A 1 107 ? 8.109 -25.234 1.296 1 83.06 107 ASP A CA 1
ATOM 879 C C . ASP A 1 107 ? 8.188 -26.75 1.393 1 83.06 107 ASP A C 1
ATOM 881 O O . ASP A 1 107 ? 7.82 -27.453 0.45 1 83.06 107 ASP A O 1
ATOM 885 N N . PRO A 1 108 ? 8.664 -27.203 2.588 1 87.56 108 PRO A N 1
ATOM 886 C CA . PRO A 1 108 ? 8.742 -28.656 2.752 1 87.56 108 PRO A CA 1
ATOM 887 C C . PRO A 1 108 ? 7.387 -29.344 2.576 1 87.56 108 PRO A C 1
ATOM 889 O O . PRO A 1 108 ? 6.387 -28.906 3.154 1 87.56 108 PRO A O 1
ATOM 892 N N . GLY A 1 109 ? 7.332 -30.375 1.808 1 92.06 109 GLY A N 1
ATOM 893 C CA . GLY A 1 109 ? 6.137 -31.188 1.636 1 92.06 109 GLY A CA 1
ATOM 894 C C . GLY A 1 109 ? 5.152 -30.594 0.646 1 92.06 109 GLY A C 1
ATOM 895 O O . GLY A 1 109 ? 4.09 -31.172 0.396 1 92.06 109 GLY A O 1
ATOM 896 N N . GLU A 1 110 ? 5.488 -29.5 0.097 1 91.94 110 GLU A N 1
ATOM 897 C CA . GLU A 1 110 ? 4.586 -28.859 -0.854 1 91.94 110 GLU A CA 1
ATOM 898 C C . GLU A 1 110 ? 4.641 -29.531 -2.217 1 91.94 110 GLU A C 1
ATOM 900 O O . GLU A 1 110 ? 5.711 -29.938 -2.67 1 91.94 110 GLU A O 1
ATOM 905 N N . ASP A 1 111 ? 3.439 -29.719 -2.844 1 96.31 111 ASP A N 1
ATOM 906 C CA . ASP A 1 111 ? 3.365 -30.25 -4.199 1 96.31 111 ASP A CA 1
ATOM 907 C C . ASP A 1 111 ? 4.172 -29.406 -5.176 1 96.31 111 ASP A C 1
ATOM 909 O O . ASP A 1 111 ? 4.062 -28.172 -5.172 1 96.31 111 ASP A O 1
ATOM 913 N N . PRO A 1 112 ? 4.996 -30.016 -6.008 1 95.5 112 PRO A N 1
ATOM 914 C CA . PRO A 1 112 ? 5.836 -29.266 -6.949 1 95.5 112 PRO A CA 1
ATOM 915 C C . PRO A 1 112 ? 5.023 -28.359 -7.871 1 95.5 112 PRO A C 1
ATOM 917 O O . PRO A 1 112 ? 5.488 -27.281 -8.25 1 95.5 112 PRO A O 1
ATOM 920 N N . LYS A 1 113 ? 3.865 -28.844 -8.258 1 96.5 113 LYS A N 1
ATOM 921 C CA . LYS A 1 113 ? 3.018 -28.016 -9.109 1 96.5 113 LYS A CA 1
ATOM 922 C C . LYS A 1 113 ? 2.631 -26.719 -8.406 1 96.5 113 LYS A C 1
ATOM 924 O O . LYS A 1 113 ? 2.553 -25.656 -9.039 1 96.5 113 LYS A O 1
ATOM 929 N N . VAL A 1 114 ? 2.354 -26.812 -7.168 1 96.5 114 VAL A N 1
ATOM 930 C CA . VAL A 1 114 ? 1.964 -25.641 -6.367 1 96.5 114 VAL A CA 1
ATOM 931 C C . VAL A 1 114 ? 3.164 -24.719 -6.184 1 96.5 114 VAL A C 1
ATOM 933 O O . VAL A 1 114 ? 3.047 -23.5 -6.355 1 96.5 114 VAL A O 1
ATOM 936 N N . SER A 1 115 ? 4.32 -25.312 -5.895 1 94.69 115 SER A N 1
ATOM 937 C CA . SER A 1 115 ? 5.535 -24.516 -5.75 1 94.69 115 SER A CA 1
ATOM 938 C C . SER A 1 115 ? 5.852 -23.75 -7.035 1 94.69 115 SER A C 1
ATOM 940 O O . SER A 1 115 ? 6.184 -22.562 -6.996 1 94.69 115 SER A O 1
ATOM 942 N N . ARG A 1 116 ? 5.789 -24.422 -8.109 1 96.75 116 ARG A N 1
ATOM 943 C CA . ARG A 1 116 ? 6.074 -23.797 -9.398 1 96.75 116 ARG A CA 1
ATOM 944 C C . ARG A 1 116 ? 5.145 -22.625 -9.656 1 96.75 116 ARG A C 1
ATOM 946 O O . A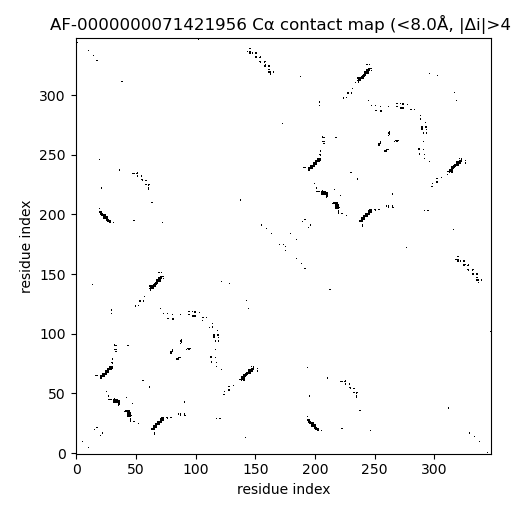RG A 1 116 ? 5.59 -21.562 -10.086 1 96.75 116 ARG A O 1
ATOM 953 N N . ALA A 1 117 ? 3.873 -22.797 -9.391 1 96.88 117 ALA A N 1
ATOM 954 C CA . ALA A 1 117 ? 2.893 -21.734 -9.586 1 96.88 117 ALA A CA 1
ATOM 955 C C . ALA A 1 117 ? 3.182 -20.547 -8.68 1 96.88 117 ALA A C 1
ATOM 957 O O . ALA A 1 117 ? 3.164 -19.406 -9.125 1 96.88 117 ALA A O 1
ATOM 958 N N . LYS A 1 118 ? 3.426 -20.812 -7.434 1 94 118 LYS A N 1
ATOM 959 C CA . LYS A 1 118 ? 3.738 -19.797 -6.441 1 94 118 LYS A CA 1
ATOM 960 C C . LYS A 1 118 ? 4.938 -18.953 -6.875 1 94 118 LYS A C 1
ATOM 962 O O . LYS A 1 118 ? 4.879 -17.719 -6.863 1 94 118 LYS A O 1
ATOM 967 N N . PHE A 1 119 ? 5.941 -19.562 -7.289 1 93.19 119 PHE A N 1
ATOM 968 C CA . PHE A 1 119 ? 7.172 -18.859 -7.645 1 93.19 119 PHE A CA 1
ATOM 969 C C . PHE A 1 119 ? 7.016 -18.141 -8.984 1 93.19 119 PHE A C 1
ATOM 971 O O . PHE A 1 119 ? 7.594 -17.078 -9.188 1 93.19 119 PHE A O 1
ATOM 978 N N . PHE A 1 120 ? 6.266 -18.688 -9.828 1 96.25 120 PHE A N 1
ATOM 979 C CA . PHE A 1 120 ? 5.988 -18 -11.078 1 96.25 120 PHE A CA 1
ATOM 980 C C . PHE A 1 120 ? 5.336 -16.641 -10.828 1 96.25 120 PHE A C 1
ATOM 982 O O . PHE A 1 120 ? 5.793 -15.625 -11.344 1 96.25 120 PHE A O 1
ATOM 989 N N . ILE A 1 121 ? 4.281 -16.672 -10.055 1 95.56 121 ILE A N 1
ATOM 990 C CA . ILE A 1 121 ? 3.541 -15.438 -9.766 1 95.56 121 ILE A CA 1
ATOM 991 C C . ILE A 1 121 ? 4.453 -14.445 -9.055 1 95.56 121 ILE A C 1
ATOM 993 O O . ILE A 1 121 ? 4.461 -13.258 -9.391 1 95.56 121 ILE A O 1
ATOM 997 N N . ARG A 1 122 ? 5.156 -14.93 -8.125 1 91.19 122 ARG A N 1
ATOM 998 C CA . ARG A 1 122 ? 6.148 -14.086 -7.461 1 91.19 122 ARG A CA 1
ATOM 999 C C . ARG A 1 122 ? 7.098 -13.453 -8.469 1 91.19 122 ARG A C 1
ATOM 1001 O O . ARG A 1 122 ? 7.324 -12.242 -8.438 1 91.19 122 ARG A O 1
ATOM 1008 N N . ASP A 1 123 ? 7.617 -14.227 -9.375 1 92.25 123 ASP A N 1
ATOM 1009 C CA . ASP A 1 123 ? 8.609 -13.75 -10.336 1 92.25 123 ASP A CA 1
ATOM 1010 C C . ASP A 1 123 ? 8.008 -12.742 -11.305 1 92.25 123 ASP A C 1
ATOM 1012 O O . ASP A 1 123 ? 8.695 -11.828 -11.766 1 92.25 123 ASP A O 1
ATOM 1016 N N . GLU A 1 124 ? 6.746 -12.859 -11.609 1 94.25 124 GLU A N 1
ATOM 1017 C CA . GLU A 1 124 ? 6.074 -11.875 -12.461 1 94.25 124 GLU A CA 1
ATOM 1018 C C . GLU A 1 124 ? 6.109 -10.484 -11.828 1 94.25 124 GLU A C 1
ATOM 1020 O O . GLU A 1 124 ? 6.281 -9.484 -12.523 1 94.25 124 GLU A O 1
ATOM 1025 N N . PHE A 1 125 ? 5.949 -10.375 -10.539 1 91.56 125 PHE A N 1
ATOM 1026 C CA . PHE A 1 125 ? 6.023 -9.102 -9.836 1 91.56 125 PHE A CA 1
ATOM 1027 C C . PHE A 1 125 ? 7.469 -8.625 -9.719 1 91.56 125 PHE A C 1
ATOM 1029 O O . PHE A 1 125 ? 7.762 -7.445 -9.906 1 91.56 125 PHE A O 1
ATOM 1036 N N . LEU A 1 126 ? 8.359 -9.547 -9.461 1 87.25 126 LEU A N 1
ATOM 1037 C CA . LEU A 1 126 ? 9.766 -9.203 -9.258 1 87.25 126 LEU A CA 1
ATOM 1038 C C . LEU A 1 126 ? 10.391 -8.672 -10.547 1 87.25 126 LEU A C 1
ATOM 1040 O O . LEU A 1 126 ? 11.258 -7.797 -10.508 1 87.25 126 LEU A O 1
ATOM 1044 N N . LYS A 1 127 ? 10.008 -9.211 -11.664 1 89.44 127 LYS A N 1
ATOM 1045 C CA . LYS A 1 127 ? 10.5 -8.758 -12.953 1 89.44 127 LYS A CA 1
ATOM 1046 C C . LYS A 1 127 ? 10.242 -7.262 -13.148 1 89.44 127 LYS A C 1
ATOM 1048 O O . LYS A 1 127 ? 11.055 -6.559 -13.75 1 89.44 127 LYS A O 1
ATOM 1053 N N . ILE A 1 128 ? 9.172 -6.809 -12.664 1 86.62 128 ILE A N 1
ATOM 1054 C CA . ILE A 1 128 ? 8.789 -5.406 -12.789 1 86.62 128 ILE A CA 1
ATOM 1055 C C . ILE A 1 128 ? 9.773 -4.535 -12.016 1 86.62 128 ILE A C 1
ATOM 1057 O O . ILE A 1 128 ? 10.203 -3.488 -12.508 1 86.62 128 ILE A O 1
ATOM 1061 N N . SER A 1 129 ? 10.148 -4.941 -10.875 1 75.5 129 SER A N 1
ATOM 1062 C CA . SER A 1 129 ? 11.016 -4.16 -10 1 75.5 129 SER A CA 1
ATOM 1063 C C . SER A 1 129 ? 12.461 -4.191 -10.484 1 75.5 129 SER A C 1
ATOM 1065 O O . SER A 1 129 ? 13.242 -3.287 -10.18 1 75.5 129 SER A O 1
ATOM 1067 N N . THR A 1 130 ? 12.828 -5.195 -11.172 1 73.69 130 THR A N 1
ATOM 1068 C CA . THR A 1 130 ? 14.203 -5.328 -11.633 1 73.69 130 THR A CA 1
ATOM 1069 C C . THR A 1 130 ? 14.375 -4.711 -13.016 1 73.69 130 THR A C 1
ATOM 1071 O O . THR A 1 130 ? 15.484 -4.355 -13.414 1 73.69 130 THR A O 1
ATOM 1074 N N . ALA A 1 131 ? 13.414 -4.75 -13.797 1 63.34 131 ALA A N 1
ATOM 1075 C CA . ALA A 1 131 ? 13.477 -4.188 -15.148 1 63.34 131 ALA A CA 1
ATOM 1076 C C . ALA A 1 131 ? 13.781 -2.693 -15.102 1 63.34 131 ALA A C 1
ATOM 1078 O O . ALA A 1 131 ? 14.312 -2.135 -16.062 1 63.34 131 ALA A O 1
ATOM 1079 N N . SER A 1 132 ? 13.375 -2.148 -14.102 1 55.72 132 SER A N 1
ATOM 1080 C CA . SER A 1 132 ? 13.586 -0.705 -14.055 1 55.72 132 SER A CA 1
ATOM 1081 C C . SER A 1 132 ? 15.055 -0.365 -13.844 1 55.72 132 SER A C 1
ATOM 1083 O O . SER A 1 132 ? 15.562 -0.458 -12.719 1 55.72 132 SER A O 1
ATOM 1085 N N . GLY A 1 133 ? 16.094 -1.156 -14.484 1 45.47 133 GLY A N 1
ATOM 1086 C CA . GLY A 1 133 ? 17.5 -0.781 -14.547 1 45.47 133 GLY A CA 1
ATOM 1087 C C . GLY A 1 133 ? 17.734 0.695 -14.289 1 45.47 133 GLY A C 1
ATOM 1088 O O . GLY A 1 133 ? 18.828 1.204 -14.523 1 45.47 133 GLY A O 1
ATOM 1089 N N . THR A 1 134 ? 16.875 1.484 -14.578 1 45.44 134 THR A N 1
ATOM 1090 C CA . THR A 1 134 ? 17.281 2.842 -14.922 1 45.44 134 THR A CA 1
ATOM 1091 C C . THR A 1 134 ? 17.953 3.521 -13.734 1 45.44 134 THR A C 1
ATOM 1093 O O . THR A 1 134 ? 17.578 3.289 -12.578 1 45.44 134 THR A O 1
ATOM 1096 N N . ASP A 1 135 ? 19.266 3.859 -13.867 1 43.06 135 ASP A N 1
ATOM 1097 C CA . ASP A 1 135 ? 20.266 4.781 -13.328 1 43.06 135 ASP A CA 1
ATOM 1098 C C . ASP A 1 135 ? 19.594 5.992 -12.68 1 43.06 135 ASP A C 1
ATOM 1100 O O . ASP A 1 135 ? 20.25 6.781 -12 1 43.06 135 ASP A O 1
ATOM 1104 N N . LYS A 1 136 ? 18.5 6.324 -13.242 1 42.62 136 LYS A N 1
ATOM 1105 C CA . LYS A 1 136 ? 18.297 7.703 -12.812 1 42.62 136 LYS A CA 1
ATOM 1106 C C . LYS A 1 136 ? 17.719 7.758 -11.406 1 42.62 136 LYS A C 1
ATOM 1108 O O . LYS A 1 136 ? 17.484 8.844 -10.867 1 42.62 136 LYS A O 1
ATOM 1113 N N . HIS A 1 137 ? 16.75 6.711 -11.156 1 45.94 137 HIS A N 1
ATOM 1114 C CA . HIS A 1 137 ? 16.062 7.086 -9.938 1 45.94 137 HIS A CA 1
ATOM 1115 C C . HIS A 1 137 ? 16.875 6.719 -8.695 1 45.94 137 HIS A C 1
ATOM 1117 O O . HIS A 1 137 ? 17.391 5.605 -8.602 1 45.94 137 HIS A O 1
ATOM 1123 N N . TYR A 1 138 ? 17.578 7.527 -8.352 1 44 138 TYR A N 1
ATOM 1124 C CA . TYR A 1 138 ? 18.312 7.449 -7.086 1 44 138 TYR A CA 1
ATOM 1125 C C . TYR A 1 138 ? 17.406 6.91 -5.98 1 44 138 TYR A C 1
ATOM 1127 O O . TYR A 1 138 ? 17.75 7 -4.797 1 44 138 TYR A O 1
ATOM 1135 N N . CYS A 1 139 ? 16.156 6.559 -6.352 1 45.78 139 CYS A N 1
ATOM 1136 C CA . CYS A 1 139 ? 15.289 6.027 -5.309 1 45.78 139 CYS A CA 1
ATOM 1137 C C . CYS A 1 139 ? 15.711 4.617 -4.91 1 45.78 139 CYS A C 1
ATOM 1139 O O . CYS A 1 139 ? 16.062 3.803 -5.766 1 45.78 139 CYS A O 1
ATOM 1141 N N . TYR A 1 140 ? 16.297 4.648 -3.631 1 47.69 140 TYR A N 1
ATOM 1142 C CA . TYR A 1 140 ? 16.578 3.322 -3.084 1 47.69 140 TYR A CA 1
ATOM 1143 C C . TYR A 1 140 ? 15.281 2.637 -2.658 1 47.69 140 TYR A C 1
ATOM 1145 O O . TYR A 1 140 ? 14.867 2.744 -1.503 1 47.69 140 TYR A O 1
ATOM 1153 N N . PRO A 1 141 ? 14.484 2.207 -3.691 1 55.56 141 PRO A N 1
ATOM 1154 C CA . PRO A 1 141 ? 13.281 1.476 -3.305 1 55.56 141 PRO A CA 1
ATOM 1155 C C . PRO A 1 141 ? 13.586 0.121 -2.67 1 55.56 141 PRO A C 1
ATOM 1157 O O . PRO A 1 141 ? 14.609 -0.495 -2.986 1 55.56 141 PRO A O 1
ATOM 1160 N N . HIS A 1 142 ? 13.117 -0.107 -1.4 1 61.16 142 HIS A N 1
ATOM 1161 C CA . HIS A 1 142 ? 13.203 -1.439 -0.812 1 61.16 142 HIS A CA 1
ATOM 1162 C C . HIS A 1 142 ? 12.016 -2.301 -1.227 1 61.16 142 HIS A C 1
ATOM 1164 O O . HIS A 1 142 ? 10.859 -1.949 -0.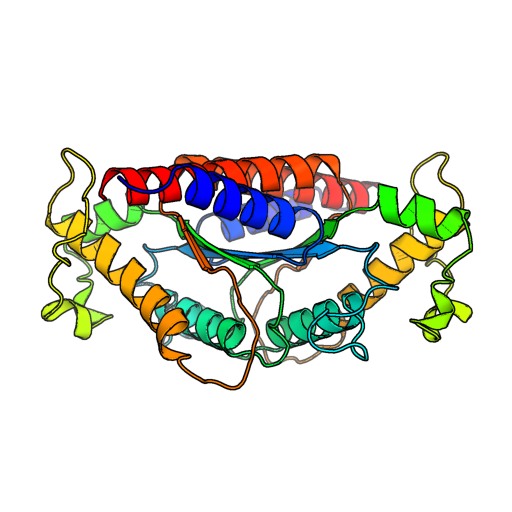958 1 61.16 142 HIS A O 1
ATOM 1170 N N . PHE A 1 143 ? 12.242 -3.17 -2.174 1 64.31 143 PHE A N 1
ATOM 1171 C CA . PHE A 1 143 ? 11.195 -4.094 -2.586 1 64.31 143 PHE A CA 1
ATOM 1172 C C . PHE A 1 143 ? 11.328 -5.426 -1.853 1 64.31 143 PHE A C 1
ATOM 1174 O O . PHE A 1 143 ? 12.414 -6.008 -1.804 1 64.31 143 PHE A O 1
ATOM 1181 N N . THR A 1 144 ? 10.273 -5.73 -0.991 1 71.12 144 THR A N 1
ATOM 1182 C CA . THR A 1 144 ? 10.195 -7.016 -0.301 1 71.12 144 THR A CA 1
ATOM 1183 C C . THR A 1 144 ? 8.938 -7.773 -0.718 1 71.12 144 THR A C 1
ATOM 1185 O O . THR A 1 144 ? 7.879 -7.176 -0.907 1 71.12 144 THR A O 1
ATOM 1188 N N . CYS A 1 145 ? 9.055 -9.055 -1.09 1 74.12 145 CYS A N 1
ATOM 1189 C CA . CYS A 1 145 ? 7.91 -9.883 -1.446 1 74.12 145 CYS A CA 1
ATOM 1190 C C . CYS A 1 145 ? 7.699 -10.992 -0.419 1 74.12 145 CYS A C 1
ATOM 1192 O O . CYS A 1 145 ? 8.547 -11.867 -0.263 1 74.12 145 CYS A O 1
ATOM 1194 N N . ALA A 1 146 ? 6.562 -10.953 0.323 1 74.06 146 ALA A N 1
ATOM 1195 C CA . ALA A 1 146 ? 6.246 -11.961 1.331 1 74.06 146 ALA A CA 1
ATOM 1196 C C . ALA A 1 146 ? 5.105 -12.859 0.867 1 74.06 146 ALA A C 1
ATOM 1198 O O . ALA A 1 146 ? 4.137 -12.383 0.27 1 74.06 146 ALA A O 1
ATOM 1199 N N . VAL A 1 147 ? 5.23 -14.195 1.08 1 74.31 147 VAL A N 1
ATOM 1200 C CA . VAL A 1 147 ? 4.207 -15.18 0.736 1 74.31 147 VAL A CA 1
ATOM 1201 C C . VAL A 1 147 ? 3.596 -15.758 2.01 1 74.31 147 VAL A C 1
ATOM 1203 O O . VAL A 1 147 ? 2.682 -16.578 1.949 1 74.31 147 VAL A O 1
ATOM 1206 N N . ASP A 1 148 ? 3.965 -15.281 3.178 1 71.81 148 ASP A N 1
ATOM 1207 C CA . ASP A 1 148 ? 3.492 -15.797 4.457 1 71.81 148 ASP A CA 1
ATOM 1208 C C . ASP A 1 148 ? 2.061 -15.352 4.738 1 71.81 148 ASP A C 1
ATOM 1210 O O . ASP A 1 148 ? 1.839 -14.266 5.277 1 71.81 148 ASP A O 1
ATOM 1214 N N . THR A 1 149 ? 1.109 -16.219 4.547 1 70.62 149 THR A N 1
ATOM 1215 C CA . THR A 1 149 ? -0.316 -15.914 4.617 1 70.62 149 THR A CA 1
ATOM 1216 C C . THR A 1 149 ? -0.731 -15.594 6.051 1 70.62 149 THR A C 1
ATOM 1218 O O . THR A 1 149 ? -1.589 -14.742 6.277 1 70.62 149 THR A O 1
ATOM 1221 N N . GLU A 1 150 ? -0.117 -16.344 6.965 1 71.75 150 GLU A N 1
ATOM 1222 C CA . GLU A 1 150 ? -0.509 -16.109 8.352 1 71.75 150 GLU A CA 1
ATOM 1223 C C . GLU A 1 150 ? -0.167 -14.688 8.789 1 71.75 150 GLU A C 1
ATOM 1225 O O . GLU A 1 150 ? -0.974 -14.023 9.445 1 71.75 150 GLU A O 1
ATOM 1230 N N . ASN A 1 151 ? 1.031 -14.344 8.461 1 69.31 151 ASN A N 1
ATOM 1231 C CA . ASN A 1 151 ? 1.445 -12.992 8.836 1 69.31 151 ASN A CA 1
ATOM 1232 C C . ASN A 1 151 ? 0.63 -11.93 8.109 1 69.31 151 ASN A C 1
ATOM 1234 O O . ASN A 1 151 ? 0.257 -10.914 8.695 1 69.31 151 ASN A O 1
ATOM 1238 N N . ILE A 1 152 ? 0.292 -12.211 6.938 1 70.06 152 ILE A N 1
ATOM 1239 C CA . ILE A 1 152 ? -0.518 -11.281 6.156 1 70.06 152 ILE A CA 1
ATOM 1240 C C . ILE A 1 152 ? -1.901 -11.148 6.789 1 70.06 152 ILE A C 1
ATOM 1242 O O . ILE A 1 152 ? -2.443 -10.047 6.883 1 70.06 152 ILE A O 1
ATOM 1246 N N . ARG A 1 153 ? -2.375 -12.203 7.23 1 73 153 ARG A N 1
ATOM 1247 C CA . ARG A 1 153 ? -3.678 -12.195 7.891 1 73 153 ARG A CA 1
ATOM 1248 C C . ARG A 1 153 ? -3.664 -11.297 9.117 1 73 153 ARG A C 1
ATOM 1250 O O . ARG A 1 153 ? -4.621 -10.562 9.375 1 73 153 ARG A O 1
ATOM 1257 N N . ARG A 1 154 ? -2.576 -11.406 9.781 1 74.44 154 ARG A N 1
ATOM 1258 C CA . ARG A 1 154 ? -2.447 -10.562 10.961 1 74.44 154 ARG A CA 1
ATOM 1259 C C . ARG A 1 154 ? -2.438 -9.086 10.586 1 74.44 154 ARG A C 1
ATOM 1261 O O . ARG A 1 154 ? -3.096 -8.273 11.234 1 74.44 154 ARG A O 1
ATOM 1268 N N . VAL A 1 155 ? -1.684 -8.766 9.555 1 69.25 155 VAL A N 1
ATOM 1269 C CA . VAL A 1 155 ? -1.614 -7.391 9.07 1 69.25 155 VAL A CA 1
ATOM 1270 C C . VAL A 1 155 ? -3.008 -6.91 8.672 1 69.25 155 VAL A C 1
ATOM 1272 O O . VAL A 1 155 ? -3.43 -5.816 9.055 1 69.25 155 VAL A O 1
ATOM 1275 N N . PHE A 1 156 ? -3.701 -7.742 8.07 1 69.12 156 PHE A N 1
ATOM 1276 C CA . PHE A 1 156 ? -5.027 -7.363 7.598 1 69.12 156 PHE A CA 1
ATOM 1277 C C . PHE A 1 156 ? -6 -7.219 8.766 1 69.12 156 PHE A C 1
ATOM 1279 O O . PHE A 1 156 ? -6.863 -6.34 8.75 1 69.12 156 PHE A O 1
ATOM 1286 N N . ASN A 1 157 ? -5.875 -8.094 9.609 1 73.19 157 ASN A N 1
ATOM 1287 C CA . ASN A 1 157 ? -6.719 -7.992 10.797 1 73.19 157 ASN A CA 1
ATOM 1288 C C . ASN A 1 157 ? -6.5 -6.676 11.531 1 73.19 157 ASN A C 1
ATOM 1290 O O . ASN A 1 157 ? -7.457 -6.039 11.977 1 73.19 157 ASN A O 1
ATOM 1294 N N . ASP A 1 158 ? -5.301 -6.371 11.648 1 71.06 158 ASP A N 1
ATOM 1295 C CA . ASP A 1 158 ? -4.988 -5.098 12.289 1 71.06 158 ASP A CA 1
ATOM 1296 C C . ASP A 1 158 ? -5.551 -3.928 11.492 1 71.06 158 ASP A C 1
ATOM 1298 O O . ASP A 1 158 ? -6.105 -2.986 12.062 1 71.06 158 ASP A O 1
ATOM 1302 N N . CYS A 1 159 ? -5.371 -3.994 10.18 1 66.5 159 CYS A N 1
ATOM 1303 C CA . CYS A 1 159 ? -5.926 -2.949 9.328 1 66.5 159 CYS A CA 1
ATOM 1304 C C . CYS A 1 159 ? -7.441 -2.887 9.453 1 66.5 159 CYS A C 1
ATOM 1306 O O . CYS A 1 159 ? -8.016 -1.801 9.539 1 66.5 159 CYS A O 1
ATOM 1308 N N . ARG A 1 160 ? -8.008 -4.008 9.406 1 66.75 160 ARG A N 1
ATOM 1309 C CA . ARG A 1 160 ? -9.461 -4.094 9.562 1 66.75 160 ARG A CA 1
ATOM 1310 C C . ARG A 1 160 ? -9.906 -3.445 10.867 1 66.75 160 ARG A C 1
ATOM 1312 O O . ARG A 1 160 ? -10.883 -2.697 10.891 1 66.75 160 ARG A O 1
ATOM 1319 N N . ASP A 1 161 ? -9.297 -3.779 11.922 1 69 161 ASP A N 1
ATOM 1320 C CA . ASP A 1 161 ? -9.617 -3.205 13.227 1 69 161 ASP A CA 1
ATOM 1321 C C . ASP A 1 161 ? -9.516 -1.681 13.195 1 69 161 ASP A C 1
ATOM 1323 O O . ASP A 1 161 ? -10.383 -0.987 13.734 1 69 161 ASP A O 1
ATOM 1327 N N . ILE A 1 162 ? -8.539 -1.237 12.594 1 64.31 162 ILE A N 1
ATOM 1328 C CA . ILE A 1 162 ? -8.32 0.201 12.492 1 64.31 162 ILE A CA 1
ATOM 1329 C C . ILE A 1 162 ? -9.453 0.843 11.695 1 64.31 162 ILE A C 1
ATOM 1331 O O . ILE A 1 162 ? -10.008 1.866 12.102 1 64.31 162 ILE A O 1
ATOM 1335 N N . ILE A 1 163 ? -9.82 0.212 10.586 1 62.84 163 ILE A N 1
ATOM 1336 C CA . ILE A 1 163 ? -10.859 0.743 9.711 1 62.84 163 ILE A CA 1
ATOM 1337 C C . ILE A 1 163 ? -12.203 0.715 10.43 1 62.84 163 ILE A C 1
ATOM 1339 O O . ILE A 1 163 ? -12.984 1.67 10.344 1 62.84 163 ILE A O 1
ATOM 1343 N N . GLN A 1 164 ? -12.398 -0.399 10.992 1 63.84 164 GLN A N 1
ATOM 1344 C CA . GLN A 1 164 ? -13.656 -0.548 11.727 1 63.84 164 GLN A CA 1
ATOM 1345 C C . GLN A 1 164 ? -13.789 0.519 12.805 1 63.84 164 GLN A C 1
ATOM 1347 O O . GLN A 1 164 ? -14.867 1.091 12.992 1 63.84 164 GLN A O 1
ATOM 1352 N N . ARG A 1 165 ? -12.836 0.772 13.555 1 63.34 165 ARG A N 1
ATOM 1353 C CA . ARG A 1 165 ? -12.859 1.788 14.609 1 63.34 165 ARG A CA 1
ATOM 1354 C C . ARG A 1 165 ? -13.117 3.172 14.023 1 63.34 165 ARG A C 1
ATOM 1356 O O . ARG A 1 165 ? -13.852 3.973 14.602 1 63.34 165 ARG A O 1
ATOM 1363 N N . MET A 1 166 ? -12.547 3.441 12.906 1 59.34 166 MET A N 1
ATOM 1364 C CA . MET A 1 166 ? -12.758 4.727 12.25 1 59.34 166 MET A CA 1
ATOM 1365 C C . MET A 1 166 ? -14.219 4.887 11.828 1 59.34 166 MET A C 1
ATOM 1367 O O . MET A 1 166 ? -14.789 5.973 11.945 1 59.34 166 MET A O 1
ATOM 1371 N N . HIS A 1 167 ? -14.625 3.852 11.164 1 54.91 167 HIS A N 1
ATOM 1372 C CA . HIS A 1 167 ? -16.016 3.887 10.727 1 54.91 167 HIS A CA 1
ATOM 1373 C C . HIS A 1 167 ? -16.969 4.051 11.914 1 54.91 167 HIS A C 1
ATOM 1375 O O . HIS A 1 167 ? -17.953 4.785 11.828 1 54.91 167 HIS A O 1
ATOM 1381 N N . LEU A 1 168 ? -16.672 3.311 12.883 1 54.53 168 LEU A N 1
ATOM 1382 C CA . LEU A 1 168 ? -17.516 3.43 14.07 1 54.53 168 LEU A CA 1
ATOM 1383 C C . LEU A 1 168 ? -17.453 4.844 14.633 1 54.53 168 LEU A C 1
ATOM 1385 O O . LEU A 1 168 ? -18.469 5.383 15.086 1 54.53 168 LEU A O 1
ATOM 1389 N N . ARG A 1 169 ? -16.297 5.34 14.625 1 52.03 169 ARG A N 1
ATOM 1390 C CA . ARG A 1 169 ? -16.188 6.715 15.094 1 52.03 169 ARG A CA 1
ATOM 1391 C C . ARG A 1 169 ? -16.938 7.668 14.18 1 52.03 169 ARG A C 1
ATOM 1393 O O . ARG A 1 169 ? -17.547 8.641 14.648 1 52.03 169 ARG A O 1
ATOM 1400 N N . GLN A 1 170 ? -16.75 7.445 12.922 1 47.97 170 GLN A N 1
ATOM 1401 C CA . GLN A 1 170 ? -17.531 8.266 11.992 1 47.97 170 GLN A CA 1
ATOM 1402 C C . GLN A 1 170 ? -19.031 8.07 12.219 1 47.97 170 GLN A C 1
ATOM 1404 O O . GLN A 1 170 ? -19.797 9.023 12.102 1 47.97 170 GLN A O 1
ATOM 1409 N N . TYR A 1 171 ? -19.422 6.91 12.383 1 41.31 171 TYR A N 1
ATOM 1410 C CA . TYR A 1 171 ? -20.828 6.684 12.648 1 41.31 171 TYR A CA 1
ATOM 1411 C C . TYR A 1 171 ? -21.219 7.176 14.039 1 41.31 171 TYR A C 1
ATOM 1413 O O . TYR A 1 171 ? -22.359 7.57 14.273 1 41.31 171 TYR A O 1
ATOM 1421 N N . GLU A 1 172 ? -20.391 6.996 14.906 1 40.56 172 GLU A N 1
ATOM 1422 C CA . GLU A 1 172 ? -20.812 7.555 16.188 1 40.56 172 GLU A CA 1
ATOM 1423 C C . GLU A 1 172 ? -21.016 9.062 16.094 1 40.56 172 GLU A C 1
ATOM 1425 O O . GLU A 1 172 ? -21.719 9.656 16.922 1 40.56 172 GLU A O 1
ATOM 1430 N N . LEU A 1 173 ? -20.359 9.695 15.289 1 38.31 173 LEU A N 1
ATOM 1431 C CA . LEU A 1 173 ? -20.594 11.125 15.148 1 38.31 173 LEU A CA 1
ATOM 1432 C C . LEU A 1 173 ? -21.844 11.391 14.312 1 38.31 173 LEU A C 1
ATOM 1434 O O . LEU A 1 173 ? -22.266 12.539 14.148 1 38.31 173 LEU A O 1
ATOM 1438 N N . LEU A 1 174 ? -22.266 10.414 13.555 1 36.25 174 LEU A N 1
ATOM 1439 C CA . LEU A 1 174 ? -23.609 10.664 13.055 1 36.25 174 LEU A CA 1
ATOM 1440 C C . LEU A 1 174 ? -24.656 10.32 14.109 1 36.25 174 LEU A C 1
ATOM 1442 O O . LEU A 1 174 ? -24.5 9.344 14.844 1 36.25 174 LEU A O 1
ATOM 1446 N N . MET B 1 1 ? -31.547 7.512 12.836 1 21.14 1 MET B N 1
ATOM 1447 C CA . MET B 1 1 ? -31.656 6.055 12.828 1 21.14 1 MET B CA 1
ATOM 1448 C C . MET B 1 1 ? -30.641 5.434 11.875 1 21.14 1 MET B C 1
ATOM 1450 O O . MET B 1 1 ? -30.875 5.395 10.664 1 21.14 1 MET B O 1
ATOM 1454 N N . PHE B 1 2 ? -29.438 5.738 11.883 1 30.45 2 PHE B N 1
ATOM 1455 C CA . PHE B 1 2 ? -28.281 5.359 11.094 1 30.45 2 PHE B CA 1
ATOM 1456 C C . PHE B 1 2 ? -28.156 3.846 10.984 1 30.45 2 PHE B C 1
ATOM 1458 O O . PHE B 1 2 ? -28.234 3.135 11.984 1 30.45 2 PHE B O 1
ATOM 1465 N N . ASP B 1 3 ? -28.75 3.336 9.922 1 31.41 3 ASP B N 1
ATOM 1466 C CA . ASP B 1 3 ? -29.047 1.951 9.57 1 31.41 3 ASP B CA 1
ATOM 1467 C C . ASP B 1 3 ? -27.859 1.043 9.859 1 31.41 3 ASP B C 1
ATOM 1469 O O . ASP B 1 3 ? -26.781 1.225 9.289 1 31.41 3 ASP B O 1
ATOM 1473 N N . VAL B 1 4 ? -27.703 0.406 10.914 1 43.97 4 VAL B N 1
ATOM 1474 C CA . VAL B 1 4 ? -26.906 -0.708 11.43 1 43.97 4 VAL B CA 1
ATOM 1475 C C . VAL B 1 4 ? -26.656 -1.721 10.32 1 43.97 4 VAL B C 1
ATOM 1477 O O . VAL B 1 4 ? -25.688 -2.479 10.375 1 43.97 4 VAL B O 1
ATOM 1480 N N . GLY B 1 5 ? -27.625 -1.86 9.547 1 41.09 5 GLY B N 1
ATOM 1481 C CA . GLY B 1 5 ? -27.531 -2.719 8.383 1 41.09 5 GLY B CA 1
ATOM 1482 C C . GLY B 1 5 ? -26.5 -2.252 7.379 1 41.09 5 GLY B C 1
ATOM 1483 O O . GLY B 1 5 ? -25.766 -3.066 6.809 1 41.09 5 GLY B O 1
ATOM 1484 N N . GLY B 1 6 ? -26.469 -0.953 7.148 1 44.09 6 GLY B N 1
ATOM 1485 C CA . GLY B 1 6 ? -25.516 -0.326 6.246 1 44.09 6 GLY B CA 1
ATOM 1486 C C . GLY B 1 6 ? -24.078 -0.485 6.691 1 44.09 6 GLY B C 1
ATOM 1487 O O . GLY B 1 6 ? -23.188 -0.705 5.863 1 44.09 6 GLY B O 1
ATOM 1488 N N . GLN B 1 7 ? -24.016 -0.374 7.996 1 44.84 7 GLN B N 1
ATOM 1489 C CA . GLN B 1 7 ? -22.688 -0.58 8.594 1 44.84 7 GLN B CA 1
ATOM 1490 C C . GLN B 1 7 ? -22.219 -2.02 8.406 1 44.84 7 GLN B C 1
ATOM 1492 O O . GLN B 1 7 ? -21.047 -2.264 8.125 1 44.84 7 GLN B O 1
ATOM 1497 N N . ARG B 1 8 ? -23.219 -2.891 8.742 1 47.75 8 ARG B N 1
ATOM 1498 C CA . ARG B 1 8 ? -22.906 -4.301 8.539 1 47.75 8 ARG B CA 1
ATOM 1499 C C . ARG B 1 8 ? -22.594 -4.59 7.078 1 47.75 8 ARG B C 1
ATOM 1501 O O . ARG B 1 8 ? -21.688 -5.359 6.773 1 47.75 8 ARG B O 1
ATOM 1508 N N . ASP B 1 9 ? -23.438 -3.955 6.254 1 49.84 9 ASP B N 1
ATOM 1509 C CA . ASP B 1 9 ? -23.219 -4.156 4.824 1 49.84 9 ASP B CA 1
ATOM 1510 C C . ASP B 1 9 ? -21.891 -3.547 4.383 1 49.84 9 ASP B C 1
ATOM 1512 O O . ASP B 1 9 ? -21.156 -4.148 3.6 1 49.84 9 ASP B O 1
ATOM 1516 N N . GLU B 1 10 ? -21.625 -2.387 4.898 1 48.84 10 GLU B N 1
ATOM 1517 C CA . GLU B 1 10 ? -20.359 -1.76 4.551 1 48.84 10 GLU B CA 1
ATOM 1518 C C . GLU B 1 10 ? -19.188 -2.535 5.137 1 48.84 10 GLU B C 1
ATOM 1520 O O . GLU B 1 10 ? -18.156 -2.709 4.48 1 48.84 10 GLU B O 1
ATOM 1525 N N . ARG B 1 11 ? -19.469 -3.012 6.402 1 49.59 11 ARG B N 1
ATOM 1526 C CA . ARG B 1 11 ? -18.453 -3.875 6.996 1 49.59 11 ARG B CA 1
ATOM 1527 C C . ARG B 1 11 ? -18.234 -5.129 6.156 1 49.59 11 ARG B C 1
ATOM 1529 O O . ARG B 1 11 ? -17.109 -5.562 5.949 1 49.59 11 ARG B O 1
ATOM 1536 N N . ARG B 1 12 ? -19.344 -5.688 5.883 1 50.34 12 ARG B N 1
ATOM 1537 C CA . ARG B 1 12 ? -19.219 -6.883 5.055 1 50.34 12 ARG B CA 1
ATOM 1538 C C . ARG B 1 12 ? -18.484 -6.57 3.752 1 50.34 12 ARG B C 1
ATOM 1540 O O . ARG B 1 12 ? -17.672 -7.363 3.293 1 50.34 12 ARG B O 1
ATOM 1547 N N . LYS B 1 13 ? -18.797 -5.488 3.25 1 48.75 13 LYS B N 1
ATOM 1548 C CA . LYS B 1 13 ? -18.172 -5.082 1.997 1 48.75 13 LYS B CA 1
ATOM 1549 C C . LYS B 1 13 ? -16.656 -4.887 2.174 1 48.75 13 LYS B C 1
ATOM 1551 O O . LYS B 1 13 ? -15.867 -5.332 1.34 1 48.75 13 LYS B O 1
ATOM 1556 N N . TRP B 1 14 ? -16.5 -4.191 3.275 1 50.53 14 TRP B N 1
ATOM 1557 C CA . TRP B 1 14 ? -15.078 -3.943 3.469 1 50.53 14 TRP B CA 1
ATOM 1558 C C . TRP B 1 14 ? -14.328 -5.242 3.76 1 50.53 14 TRP B C 1
ATOM 1560 O O . TRP B 1 14 ? -13.219 -5.449 3.273 1 50.53 14 TRP B O 1
ATOM 1570 N N . ILE B 1 15 ? -15 -6.043 4.574 1 51.62 15 ILE B N 1
ATOM 1571 C CA . ILE B 1 15 ? -14.375 -7.328 4.871 1 51.62 15 ILE B CA 1
ATOM 1572 C C . ILE B 1 15 ? -14.18 -8.117 3.576 1 51.62 15 ILE B C 1
ATOM 1574 O O . ILE B 1 15 ? -13.117 -8.711 3.359 1 51.62 15 ILE B O 1
ATOM 1578 N N . GLN B 1 16 ? -15.18 -8.164 2.896 1 48.78 16 GLN B N 1
ATOM 1579 C CA . GLN B 1 16 ? -15.094 -8.906 1.646 1 48.78 16 GLN B CA 1
ATOM 1580 C C . GLN B 1 16 ? -14.023 -8.32 0.73 1 48.78 16 GLN B C 1
ATOM 1582 O O . GLN B 1 16 ? -13.344 -9.055 0.009 1 48.78 16 GLN B O 1
ATOM 1587 N N . CYS B 1 17 ? -14.031 -7.004 0.768 1 48.53 17 CYS B N 1
ATOM 1588 C CA . CYS B 1 17 ? -13.039 -6.32 -0.06 1 48.53 17 CYS B CA 1
ATOM 1589 C C . CYS B 1 17 ? -11.633 -6.805 0.267 1 48.53 17 CYS B C 1
ATOM 1591 O O . CYS B 1 17 ? -10.789 -6.93 -0.625 1 48.53 17 CYS B O 1
ATOM 1593 N N . PHE B 1 18 ? -11.523 -7.082 1.618 1 52.41 18 PHE B N 1
ATOM 1594 C CA . PHE B 1 18 ? -10.18 -7.496 2.004 1 52.41 18 PHE B CA 1
ATOM 1595 C C . PHE B 1 18 ? -9.945 -8.969 1.682 1 52.41 18 PHE B C 1
ATOM 1597 O O . PHE B 1 18 ? -8.805 -9.406 1.542 1 52.41 18 PHE B O 1
ATOM 1604 N N . ASN B 1 19 ? -10.922 -9.703 1.6 1 54.88 19 ASN B N 1
ATOM 1605 C CA . ASN B 1 19 ? -10.703 -11.148 1.52 1 54.88 19 ASN B CA 1
ATOM 1606 C C . ASN B 1 19 ? -10.172 -11.555 0.15 1 54.88 19 ASN B C 1
ATOM 1608 O O . ASN B 1 19 ? -9.383 -12.492 0.042 1 54.88 19 ASN B O 1
ATOM 1612 N N . ASP B 1 20 ? -10.742 -10.93 -0.917 1 55.41 20 ASP B N 1
ATOM 1613 C CA . ASP B 1 20 ? -10.281 -11.445 -2.199 1 55.41 20 ASP B CA 1
ATOM 1614 C C . ASP B 1 20 ? -9.766 -10.32 -3.094 1 55.41 20 ASP B C 1
ATOM 1616 O O . ASP B 1 20 ? -9.891 -10.391 -4.32 1 55.41 20 ASP B O 1
ATOM 1620 N N . VAL B 1 21 ? -9.305 -9.336 -2.395 1 60.53 21 VAL B N 1
ATOM 1621 C CA . VAL B 1 21 ? -9.016 -8.188 -3.25 1 60.53 21 VAL B CA 1
ATOM 1622 C C . VAL B 1 21 ? -7.57 -7.742 -3.029 1 60.53 21 VAL B C 1
ATOM 1624 O O . VAL B 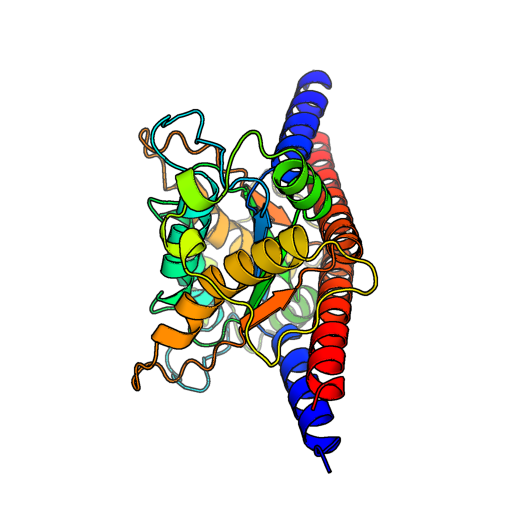1 21 ? -7 -7.961 -1.959 1 60.53 21 VAL B O 1
ATOM 1627 N N . THR B 1 22 ? -6.949 -7.332 -4.242 1 70.5 22 THR B N 1
ATOM 1628 C CA . THR B 1 22 ? -5.727 -6.539 -4.184 1 70.5 22 THR B CA 1
ATOM 1629 C C . THR B 1 22 ? -5.953 -5.254 -3.395 1 70.5 22 THR B C 1
ATOM 1631 O O . THR B 1 22 ? -7.012 -4.629 -3.502 1 70.5 22 THR B O 1
ATOM 1634 N N . ALA B 1 23 ? -5.18 -5.113 -2.342 1 79 23 ALA B N 1
ATOM 1635 C CA . ALA B 1 23 ? -5.281 -3.891 -1.547 1 79 23 ALA B CA 1
ATOM 1636 C C . ALA B 1 23 ? -3.941 -3.158 -1.492 1 79 23 ALA B C 1
ATOM 1638 O O . ALA B 1 23 ? -2.883 -3.777 -1.624 1 79 23 ALA B O 1
ATOM 1639 N N . ILE B 1 24 ? -4.047 -1.831 -1.359 1 84.44 24 ILE B N 1
ATOM 1640 C CA . ILE B 1 24 ? -2.875 -0.994 -1.136 1 84.44 24 ILE B CA 1
ATOM 1641 C C . ILE B 1 24 ? -2.973 -0.322 0.233 1 84.44 24 ILE B C 1
ATOM 1643 O O . ILE B 1 24 ? -3.982 0.314 0.547 1 84.44 24 ILE B O 1
ATOM 1647 N N . ILE B 1 25 ? -2.029 -0.594 1.036 1 82.38 25 ILE B N 1
ATOM 1648 C CA . ILE B 1 25 ? -1.876 0.155 2.279 1 82.38 25 ILE B CA 1
ATOM 1649 C C . ILE B 1 25 ? -0.79 1.216 2.109 1 82.38 25 ILE B C 1
ATOM 1651 O O . ILE B 1 25 ? 0.381 0.887 1.905 1 82.38 25 ILE B O 1
ATOM 1655 N N . PHE B 1 26 ? -1.21 2.438 2.131 1 86.75 26 PHE B N 1
ATOM 1656 C CA . PHE B 1 26 ? -0.33 3.59 1.977 1 86.75 26 PHE B CA 1
ATOM 1657 C C . PHE B 1 26 ? -0.034 4.23 3.326 1 86.75 26 PHE B C 1
ATOM 1659 O O . PHE B 1 26 ? -0.95 4.668 4.027 1 86.75 26 PHE B O 1
ATOM 1666 N N . VAL B 1 27 ? 1.257 4.254 3.652 1 83.75 27 VAL B N 1
ATOM 1667 C CA . VAL B 1 27 ? 1.65 4.84 4.93 1 83.75 27 VAL B CA 1
ATOM 1668 C C . VAL B 1 27 ? 2.457 6.113 4.688 1 83.75 27 VAL B C 1
ATOM 1670 O O . VAL B 1 27 ? 3.512 6.074 4.051 1 83.75 27 VAL B O 1
ATOM 1673 N N . ALA B 1 28 ? 1.97 7.223 5.168 1 87.38 28 ALA B N 1
ATOM 1674 C CA . ALA B 1 28 ? 2.672 8.5 5.051 1 87.38 28 ALA B CA 1
ATOM 1675 C C . ALA B 1 28 ? 2.973 9.086 6.426 1 87.38 28 ALA B C 1
ATOM 1677 O O . ALA B 1 28 ? 2.127 9.047 7.324 1 87.38 28 ALA B O 1
ATOM 1678 N N . ALA B 1 29 ? 4.223 9.602 6.547 1 86.38 29 ALA B N 1
ATOM 1679 C CA . ALA B 1 29 ? 4.59 10.297 7.777 1 86.38 29 ALA B CA 1
ATOM 1680 C C . ALA B 1 29 ? 4.078 11.734 7.773 1 86.38 29 ALA B C 1
ATOM 1682 O O . ALA B 1 29 ? 4.582 12.578 7.031 1 86.38 29 ALA B O 1
ATOM 1683 N N . SER B 1 30 ? 3.154 12.062 8.695 1 90.19 30 SER B N 1
ATOM 1684 C CA . SER B 1 30 ? 2.561 13.391 8.758 1 90.19 30 SER B CA 1
ATOM 1685 C C . SER B 1 30 ? 3.588 14.438 9.188 1 90.19 30 SER B C 1
ATOM 1687 O O . SER B 1 30 ? 3.471 15.609 8.828 1 90.19 30 SER B O 1
ATOM 1689 N N . SER B 1 31 ? 4.566 14 9.906 1 90.94 31 SER B N 1
ATOM 1690 C CA . SER B 1 31 ? 5.555 14.906 10.477 1 90.94 31 SER B CA 1
ATOM 1691 C C . SER B 1 31 ? 6.594 15.312 9.438 1 90.94 31 SER B C 1
ATOM 1693 O O . SER B 1 31 ? 7.438 16.172 9.695 1 90.94 31 SER B O 1
ATOM 1695 N N . SER B 1 32 ? 6.484 14.797 8.227 1 88.5 32 SER B N 1
ATOM 1696 C CA . SER B 1 32 ? 7.527 15.023 7.23 1 88.5 32 SER B CA 1
ATOM 1697 C C . SER B 1 32 ? 7.254 16.281 6.418 1 88.5 32 SER B C 1
ATOM 1699 O O . SER B 1 32 ? 7.844 16.484 5.355 1 88.5 32 SER B O 1
ATOM 1701 N N . TYR B 1 33 ? 6.406 17.172 6.945 1 92.19 33 TYR B N 1
ATOM 1702 C CA . TYR B 1 33 ? 5.988 18.344 6.188 1 92.19 33 TYR B CA 1
ATOM 1703 C C . TYR B 1 33 ? 7.133 19.344 6.043 1 92.19 33 TYR B C 1
ATOM 1705 O O . TYR B 1 33 ? 7.09 20.234 5.188 1 92.19 33 TYR B O 1
ATOM 1713 N N . ASN B 1 34 ? 8.156 19.25 6.84 1 89.69 34 ASN B N 1
ATOM 1714 C CA . ASN B 1 34 ? 9.297 20.172 6.77 1 89.69 34 ASN B CA 1
ATOM 1715 C C . ASN B 1 34 ? 10.57 19.453 6.336 1 89.69 34 ASN B C 1
ATOM 1717 O O . ASN B 1 34 ? 11.672 19.953 6.551 1 89.69 34 ASN B O 1
ATOM 1721 N N . MET B 1 35 ? 10.43 18.234 5.828 1 82.06 35 MET B N 1
ATOM 1722 C CA . MET B 1 35 ? 11.594 17.453 5.422 1 82.06 35 MET B CA 1
ATOM 1723 C C . MET B 1 35 ? 11.703 17.406 3.9 1 82.06 35 MET B C 1
ATOM 1725 O O . MET B 1 35 ? 10.695 17.484 3.195 1 82.06 35 MET B O 1
ATOM 1729 N N . VAL B 1 36 ? 12.977 17.406 3.541 1 75.19 36 VAL B N 1
ATOM 1730 C CA . VAL B 1 36 ? 13.266 17.281 2.115 1 75.19 36 VAL B CA 1
ATOM 1731 C C . VAL B 1 36 ? 13.914 15.93 1.836 1 75.19 36 VAL B C 1
ATOM 1733 O O . VAL B 1 36 ? 14.43 15.281 2.748 1 75.19 36 VAL B O 1
ATOM 1736 N N . ILE B 1 37 ? 13.781 15.508 0.529 1 67.19 37 ILE B N 1
ATOM 1737 C CA . ILE B 1 37 ? 14.453 14.266 0.131 1 67.19 37 ILE B CA 1
ATOM 1738 C C . ILE B 1 37 ? 15.945 14.523 -0.051 1 67.19 37 ILE B C 1
ATOM 1740 O O . ILE B 1 37 ? 16.344 15.547 -0.611 1 67.19 37 ILE B O 1
ATOM 1744 N N . ARG B 1 38 ? 16.703 13.672 0.559 1 64.25 38 ARG B N 1
ATOM 1745 C CA . ARG B 1 38 ? 18.156 13.812 0.564 1 64.25 38 ARG B CA 1
ATOM 1746 C C . ARG B 1 38 ? 18.688 14.047 -0.845 1 64.25 38 ARG B C 1
ATOM 1748 O O . ARG B 1 38 ? 19.594 14.852 -1.042 1 64.25 38 ARG B O 1
ATOM 1755 N N . GLU B 1 39 ? 18.094 13.328 -1.816 1 62.53 39 GLU B N 1
ATOM 1756 C CA . GLU B 1 39 ? 18.562 13.406 -3.199 1 62.53 39 GLU B CA 1
ATOM 1757 C C . GLU B 1 39 ? 18.172 14.742 -3.834 1 62.53 39 GLU B C 1
ATOM 1759 O O . GLU B 1 39 ? 18.781 15.172 -4.809 1 62.53 39 GLU B O 1
ATOM 1764 N N . ASP B 1 40 ? 17.109 15.305 -3.365 1 63.34 40 ASP B N 1
ATOM 1765 C CA . ASP B 1 40 ? 16.594 16.578 -3.855 1 63.34 40 ASP B CA 1
ATOM 1766 C C . ASP B 1 40 ? 16.172 17.484 -2.699 1 63.34 40 ASP B C 1
ATOM 1768 O O . ASP B 1 40 ? 15.117 17.281 -2.102 1 63.34 40 ASP B O 1
ATOM 1772 N N . ASN B 1 41 ? 16.938 18.516 -2.518 1 68.19 41 ASN B N 1
ATOM 1773 C CA . ASN B 1 41 ? 16.734 19.391 -1.377 1 68.19 41 ASN B CA 1
ATOM 1774 C C . ASN B 1 41 ? 15.586 20.375 -1.63 1 68.19 41 ASN B C 1
ATOM 1776 O O . ASN B 1 41 ? 15.25 21.188 -0.764 1 68.19 41 ASN B O 1
ATOM 1780 N N . SER B 1 42 ? 15.047 20.203 -2.66 1 72.12 42 SER B N 1
ATOM 1781 C CA . SER B 1 42 ? 13.984 21.141 -2.98 1 72.12 42 SER B CA 1
ATOM 1782 C C . SER B 1 42 ? 12.609 20.484 -2.875 1 72.12 42 SER B C 1
ATOM 1784 O O . SER B 1 42 ? 11.586 21.188 -2.807 1 72.12 42 SER B O 1
ATOM 1786 N N . THR B 1 43 ? 12.695 19.234 -2.74 1 75.62 43 THR B N 1
ATOM 1787 C CA . THR B 1 43 ? 11.406 18.547 -2.779 1 75.62 43 THR B CA 1
ATOM 1788 C C . THR B 1 43 ? 10.977 18.125 -1.379 1 75.62 43 THR B C 1
ATOM 1790 O O . THR B 1 43 ? 11.727 17.438 -0.677 1 75.62 43 THR B O 1
ATOM 1793 N N . ASN B 1 44 ? 9.828 18.625 -0.98 1 86.38 44 ASN B N 1
ATOM 1794 C CA . ASN B 1 44 ? 9.227 18.312 0.312 1 86.38 44 ASN B CA 1
ATOM 1795 C C . ASN B 1 44 ? 8.719 16.875 0.358 1 86.38 44 ASN B C 1
ATOM 1797 O O . ASN B 1 44 ? 8.023 16.422 -0.553 1 86.38 44 ASN B O 1
ATOM 1801 N N . ARG B 1 45 ? 9.102 16.203 1.396 1 85.62 45 ARG B N 1
ATOM 1802 C CA . ARG B 1 45 ? 8.805 14.773 1.504 1 85.62 45 ARG B CA 1
ATOM 1803 C C . ARG B 1 45 ? 7.297 14.531 1.585 1 85.62 45 ARG B C 1
ATOM 1805 O O . ARG B 1 45 ? 6.785 13.578 1.001 1 85.62 45 ARG B O 1
ATOM 1812 N N . LEU B 1 46 ? 6.574 15.328 2.359 1 90.75 46 LEU B N 1
ATOM 1813 C CA . LEU B 1 46 ? 5.129 15.148 2.459 1 90.75 46 LEU B CA 1
ATOM 1814 C C . LEU B 1 46 ? 4.449 15.469 1.133 1 90.75 46 LEU B C 1
ATOM 1816 O O . LEU B 1 46 ? 3.506 14.781 0.73 1 90.75 46 LEU B O 1
ATOM 1820 N N . ARG B 1 47 ? 4.891 16.438 0.448 1 91 47 ARG B N 1
ATOM 1821 C CA . ARG B 1 47 ? 4.363 16.766 -0.872 1 91 47 ARG B CA 1
ATOM 1822 C C . ARG B 1 47 ? 4.617 15.633 -1.859 1 91 47 ARG B C 1
ATOM 1824 O O . ARG B 1 47 ? 3.762 15.32 -2.691 1 91 47 ARG B O 1
ATOM 1831 N N . GLU B 1 48 ? 5.723 15.023 -1.76 1 86.62 48 GLU B N 1
ATOM 1832 C CA . GLU B 1 48 ? 6.027 13.875 -2.605 1 86.62 48 GLU B CA 1
ATOM 1833 C C . GLU B 1 48 ? 5.066 12.719 -2.334 1 86.62 48 GLU B C 1
ATOM 1835 O O . GLU B 1 48 ? 4.645 12.031 -3.262 1 86.62 48 GLU B O 1
ATOM 1840 N N . SER B 1 49 ? 4.863 12.523 -1.059 1 87.69 49 SER B N 1
ATOM 1841 C CA . SER B 1 49 ? 3.906 11.492 -0.684 1 87.69 49 SER B CA 1
ATOM 1842 C C . SER B 1 49 ? 2.523 11.781 -1.258 1 87.69 49 SER B C 1
ATOM 1844 O O . SER B 1 49 ? 1.852 10.875 -1.757 1 87.69 49 SER B O 1
ATOM 1846 N N . LEU B 1 50 ? 2.145 13.016 -1.216 1 91.56 50 LEU B N 1
ATOM 1847 C CA . LEU B 1 50 ? 0.864 13.43 -1.78 1 91.56 50 LEU B CA 1
ATOM 1848 C C . LEU B 1 50 ? 0.83 13.18 -3.285 1 91.56 50 LEU B C 1
ATOM 1850 O O . LEU B 1 50 ? -0.163 12.68 -3.814 1 91.56 50 LEU B O 1
ATOM 1854 N N . ASP B 1 51 ? 1.846 13.492 -3.889 1 90.75 51 ASP B N 1
ATOM 1855 C CA . ASP B 1 51 ? 1.926 13.32 -5.336 1 90.75 51 ASP B CA 1
ATOM 1856 C C . ASP B 1 51 ? 1.867 11.844 -5.719 1 90.75 51 ASP B C 1
ATOM 1858 O O . ASP B 1 51 ? 1.193 11.469 -6.684 1 90.75 51 ASP B O 1
ATOM 1862 N N . LEU B 1 52 ? 2.566 11.039 -5.016 1 88.06 52 LEU B N 1
ATOM 1863 C CA . LEU B 1 52 ? 2.512 9.602 -5.262 1 88.06 52 LEU B CA 1
ATOM 1864 C C . LEU B 1 52 ? 1.102 9.07 -5.031 1 88.06 52 LEU B C 1
ATOM 1866 O O . LEU B 1 52 ? 0.589 8.297 -5.844 1 88.06 52 LEU B O 1
ATOM 1870 N N . PHE B 1 53 ? 0.56 9.484 -3.996 1 90 53 PHE B N 1
ATOM 1871 C CA . PHE B 1 53 ? -0.803 9.07 -3.686 1 90 53 PHE B CA 1
ATOM 1872 C C . PHE B 1 53 ? -1.755 9.445 -4.816 1 90 53 PHE B C 1
ATOM 1874 O O . PHE B 1 53 ? -2.564 8.625 -5.25 1 90 53 PHE B O 1
ATOM 1881 N N . ARG B 1 54 ? -1.648 10.609 -5.234 1 89.62 54 ARG B N 1
ATOM 1882 C CA . ARG B 1 54 ? -2.461 11.078 -6.352 1 89.62 54 ARG B CA 1
ATOM 1883 C C . ARG B 1 54 ? -2.268 10.203 -7.582 1 89.62 54 ARG B C 1
ATOM 1885 O O . ARG B 1 54 ? -3.238 9.836 -8.25 1 89.62 54 ARG B O 1
ATOM 1892 N N . SER B 1 55 ? -1.082 9.906 -7.816 1 86.88 55 SER B N 1
ATOM 1893 C CA . SER B 1 55 ? -0.785 9.078 -8.977 1 86.88 55 SER B CA 1
ATOM 1894 C C . SER B 1 55 ? -1.434 7.699 -8.844 1 86.88 55 SER B C 1
ATOM 1896 O O . SER B 1 55 ? -1.933 7.148 -9.828 1 86.88 55 SER B O 1
ATOM 1898 N N . ILE B 1 56 ? -1.38 7.172 -7.715 1 86.06 56 ILE B N 1
ATOM 1899 C CA . ILE B 1 56 ? -1.992 5.871 -7.469 1 86.06 56 ILE B CA 1
ATOM 1900 C C . ILE B 1 56 ? -3.508 5.977 -7.625 1 86.06 56 ILE B C 1
ATOM 1902 O O . ILE B 1 56 ? -4.125 5.152 -8.305 1 86.06 56 ILE B O 1
ATOM 1906 N N . TRP B 1 57 ? -3.99 6.996 -7.082 1 84.62 57 TRP B N 1
ATOM 1907 C CA . TRP B 1 57 ? -5.438 7.176 -7.066 1 84.62 57 TRP B CA 1
ATOM 1908 C C . TRP B 1 57 ? -5.977 7.371 -8.477 1 84.62 57 TRP B C 1
ATOM 1910 O O . TRP B 1 57 ? -7.094 6.945 -8.789 1 84.62 57 TRP B O 1
ATOM 1920 N N . THR B 1 58 ? -5.289 7.992 -9.234 1 82.56 58 THR B N 1
ATOM 1921 C CA . THR B 1 58 ? -5.77 8.344 -10.57 1 82.56 58 THR B CA 1
ATOM 1922 C C . THR B 1 58 ? -5.328 7.297 -11.594 1 82.56 58 THR B C 1
ATOM 1924 O O . THR B 1 58 ? -5.562 7.461 -12.797 1 82.56 58 THR B O 1
ATOM 1927 N N . ASN B 1 59 ? -4.734 6.328 -11.102 1 82.75 59 ASN B N 1
ATOM 1928 C CA . ASN B 1 59 ? -4.27 5.293 -12.016 1 82.75 59 ASN B CA 1
ATOM 1929 C C . ASN B 1 59 ? -5.438 4.574 -12.688 1 82.75 59 ASN B C 1
ATOM 1931 O O . ASN B 1 59 ? -6.422 4.234 -12.031 1 82.75 59 ASN B O 1
ATOM 1935 N N . ARG B 1 60 ? -5.336 4.285 -13.969 1 77.75 60 ARG B N 1
ATOM 1936 C CA . ARG B 1 60 ? -6.41 3.689 -14.758 1 77.75 60 ARG B CA 1
ATOM 1937 C C . ARG B 1 60 ? -6.648 2.24 -14.352 1 77.75 60 ARG B C 1
ATOM 1939 O O . ARG B 1 60 ? -7.73 1.697 -14.57 1 77.75 60 ARG B O 1
ATOM 1946 N N . PHE B 1 61 ? -5.652 1.666 -13.773 1 76.75 61 PHE B N 1
ATOM 1947 C CA . PHE B 1 61 ? -5.758 0.247 -13.453 1 76.75 61 PHE B CA 1
ATOM 1948 C C . PHE B 1 61 ? -6.273 0.047 -12.039 1 76.75 61 PHE B C 1
ATOM 1950 O O . PHE B 1 61 ? -6.32 -1.08 -11.539 1 76.75 61 PHE B O 1
ATOM 1957 N N . LEU B 1 62 ? -6.566 1.245 -11.438 1 74.5 62 LEU B N 1
ATOM 1958 C CA . LEU B 1 62 ? -7.125 1.119 -10.094 1 74.5 62 LEU B CA 1
ATOM 1959 C C . LEU B 1 62 ? -8.633 0.901 -10.148 1 74.5 62 LEU B C 1
ATOM 1961 O O . LEU B 1 62 ? -9.398 1.858 -10.281 1 74.5 62 LEU B O 1
ATOM 1965 N N . ARG B 1 63 ? -9.164 -0.232 -10.297 1 65.88 63 ARG B N 1
ATOM 1966 C CA . ARG B 1 63 ? -10.594 -0.443 -10.469 1 65.88 63 ARG B CA 1
ATOM 1967 C C . ARG B 1 63 ? -11.219 -1.005 -9.195 1 65.88 63 ARG B C 1
ATOM 1969 O O . ARG B 1 63 ? -12.211 -0.468 -8.688 1 65.88 63 ARG B O 1
ATOM 1976 N N . THR B 1 64 ? -10.672 -2.074 -8.75 1 63.31 64 THR B N 1
ATOM 197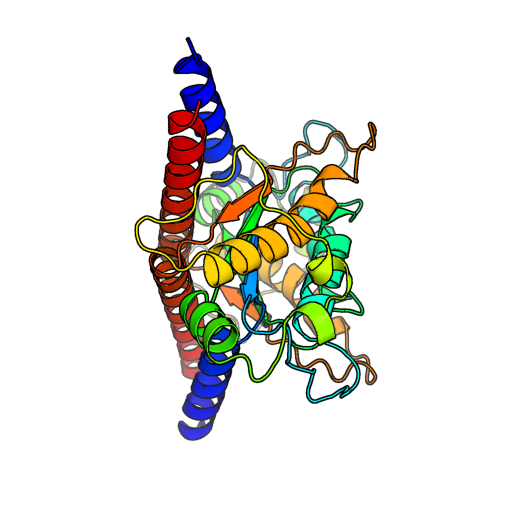7 C CA . THR B 1 64 ? -11.305 -2.775 -7.641 1 63.31 64 THR B CA 1
ATOM 1978 C C . THR B 1 64 ? -10.367 -2.848 -6.438 1 63.31 64 THR B C 1
ATOM 1980 O O . THR B 1 64 ? -10.609 -3.611 -5.5 1 63.31 64 THR B O 1
ATOM 1983 N N . ILE B 1 65 ? -9.398 -1.966 -6.488 1 69.19 65 ILE B N 1
ATOM 1984 C CA . ILE B 1 65 ? -8.391 -2.082 -5.441 1 69.19 65 ILE B CA 1
ATOM 1985 C C . ILE B 1 65 ? -8.711 -1.119 -4.301 1 69.19 65 ILE B C 1
ATOM 1987 O O . ILE B 1 65 ? -9.016 0.052 -4.539 1 69.19 65 ILE B O 1
ATOM 1991 N N . SER B 1 66 ? -8.734 -1.672 -3.088 1 72.38 66 SER B N 1
ATOM 1992 C CA . SER B 1 66 ? -8.93 -0.863 -1.889 1 72.38 66 SER B CA 1
ATOM 1993 C C . SER B 1 66 ? -7.629 -0.186 -1.468 1 72.38 66 SER B C 1
ATOM 1995 O O . SER B 1 66 ? -6.555 -0.793 -1.531 1 72.38 66 SER B O 1
ATOM 1997 N N . VAL B 1 67 ? -7.867 1.086 -1.128 1 80.88 67 VAL B N 1
ATOM 1998 C CA . VAL B 1 67 ? -6.703 1.821 -0.648 1 80.88 67 VAL B CA 1
ATOM 1999 C C . VAL B 1 67 ? -6.922 2.248 0.801 1 80.88 67 VAL B C 1
ATOM 2001 O O . VAL B 1 67 ? -7.949 2.844 1.131 1 80.88 67 VAL B O 1
ATOM 2004 N N . ILE B 1 68 ? -6.047 1.777 1.638 1 79.25 68 ILE B N 1
ATOM 2005 C CA . ILE B 1 68 ? -6.059 2.189 3.037 1 79.25 68 ILE B CA 1
ATOM 2006 C C . ILE B 1 68 ? -4.918 3.17 3.293 1 79.25 68 ILE B C 1
ATOM 2008 O O . ILE B 1 68 ? -3.752 2.857 3.037 1 79.25 68 ILE B O 1
ATOM 2012 N N . LEU B 1 69 ? -5.277 4.344 3.754 1 85.06 69 LEU B N 1
ATOM 2013 C CA . LEU B 1 69 ? -4.289 5.371 4.059 1 85.06 69 LEU B CA 1
ATOM 2014 C C . LEU B 1 69 ? -4.062 5.477 5.562 1 85.06 69 LEU B C 1
ATOM 2016 O O . LEU B 1 69 ? -5.008 5.703 6.324 1 85.06 69 LEU B O 1
ATOM 2020 N N . PHE B 1 70 ? -2.77 5.316 5.914 1 83.5 70 PHE B N 1
ATOM 2021 C CA . PHE B 1 70 ? -2.35 5.516 7.297 1 83.5 70 PHE B CA 1
ATOM 2022 C C . PHE B 1 70 ? -1.487 6.766 7.422 1 83.5 70 PHE B C 1
ATOM 2024 O O . PHE B 1 70 ? -0.423 6.859 6.809 1 83.5 70 PHE B O 1
ATOM 2031 N N . LEU B 1 71 ? -2.029 7.699 8.211 1 87.06 71 LEU B N 1
ATOM 2032 C CA . LEU B 1 71 ? -1.219 8.867 8.562 1 87.06 71 LEU B CA 1
ATOM 2033 C C . LEU B 1 71 ? -0.45 8.625 9.852 1 87.06 71 LEU B C 1
ATOM 2035 O O . LEU B 1 71 ? -1.035 8.641 10.938 1 87.06 71 LEU B O 1
ATOM 2039 N N . ASN B 1 72 ? 0.901 8.469 9.688 1 82.12 72 ASN B N 1
ATOM 2040 C CA . ASN B 1 72 ? 1.771 8.016 10.766 1 82.12 72 ASN B CA 1
ATOM 2041 C C . ASN B 1 72 ? 2.539 9.18 11.391 1 82.12 72 ASN B C 1
ATOM 2043 O O . ASN B 1 72 ? 2.436 10.32 10.93 1 82.12 72 ASN B O 1
ATOM 2047 N N . LYS B 1 73 ? 3.223 8.93 12.602 1 85.56 73 LYS B N 1
ATOM 2048 C CA . LYS B 1 73 ? 4.102 9.852 13.312 1 85.56 73 LYS B CA 1
ATOM 2049 C C . LYS B 1 73 ? 3.33 11.062 13.82 1 85.56 73 LYS B C 1
ATOM 2051 O O . LYS B 1 73 ? 3.777 12.203 13.664 1 85.56 73 LYS B O 1
ATOM 2056 N N . GLN B 1 74 ? 2.168 10.789 14.352 1 87.62 74 GLN B N 1
ATOM 2057 C CA . GLN B 1 74 ? 1.315 11.859 14.867 1 87.62 74 GLN B CA 1
ATOM 2058 C C . GLN B 1 74 ? 1.924 12.492 16.109 1 87.62 74 GLN B C 1
ATOM 2060 O O . GLN B 1 74 ? 1.747 13.688 16.359 1 87.62 74 GLN B O 1
ATOM 2065 N N . ASP B 1 75 ? 2.645 11.695 16.891 1 87.25 75 ASP B N 1
ATOM 2066 C CA . ASP B 1 75 ? 3.332 12.227 18.062 1 87.25 75 ASP B CA 1
ATOM 2067 C C . ASP B 1 75 ? 4.395 13.25 17.656 1 87.25 75 ASP B C 1
ATOM 2069 O O . ASP B 1 75 ? 4.477 14.328 18.234 1 87.25 75 ASP B O 1
ATOM 2073 N N . MET B 1 76 ? 5.145 12.922 16.641 1 89.06 76 MET B N 1
ATOM 2074 C CA . MET B 1 76 ? 6.176 13.82 16.141 1 89.06 76 MET B CA 1
ATOM 2075 C C . MET B 1 76 ? 5.551 15.062 15.508 1 89.06 76 MET B C 1
ATOM 2077 O O . MET B 1 76 ? 6.082 16.172 15.641 1 89.06 76 MET B O 1
ATOM 2081 N N . LEU B 1 77 ? 4.492 14.898 14.852 1 93.25 77 LEU B N 1
ATOM 2082 C CA . LEU B 1 77 ? 3.771 16.047 14.312 1 93.25 77 LEU B CA 1
ATOM 2083 C C . LEU B 1 77 ? 3.373 17.016 15.43 1 93.25 77 LEU B C 1
ATOM 2085 O O . LEU B 1 77 ? 3.615 18.219 15.328 1 93.25 77 LEU B O 1
ATOM 2089 N N . ALA B 1 78 ? 2.816 16.438 16.469 1 94.88 78 ALA B N 1
ATOM 2090 C CA . ALA B 1 78 ? 2.383 17.266 17.594 1 94.88 78 ALA B CA 1
ATOM 2091 C C . ALA B 1 78 ? 3.551 18.047 18.188 1 94.88 78 ALA B C 1
ATOM 2093 O O . ALA B 1 78 ? 3.441 19.25 18.438 1 94.88 78 ALA B O 1
ATOM 2094 N N . GLU B 1 79 ? 4.609 17.344 18.328 1 95.81 79 GLU B N 1
ATOM 2095 C CA . GLU B 1 79 ? 5.801 17.984 18.891 1 95.81 79 GLU B CA 1
ATOM 2096 C C . GLU B 1 79 ? 6.27 19.141 18.016 1 95.81 79 GLU B C 1
ATOM 2098 O O . GLU B 1 79 ? 6.566 20.219 18.5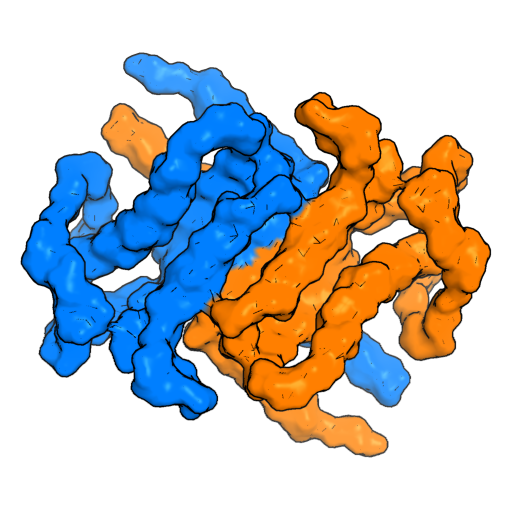16 1 95.81 79 GLU B O 1
ATOM 2103 N N . LYS B 1 80 ? 6.305 18.969 16.75 1 96.56 80 LYS B N 1
ATOM 2104 C CA . LYS B 1 80 ? 6.773 19.984 15.82 1 96.56 80 LYS B CA 1
ATOM 2105 C C . LYS B 1 80 ? 5.832 21.188 15.797 1 96.56 80 LYS B C 1
ATOM 2107 O O . LYS B 1 80 ? 6.277 22.328 15.789 1 96.56 80 LYS B O 1
ATOM 2112 N N . ILE B 1 81 ? 4.59 20.906 15.766 1 97.56 81 ILE B N 1
ATOM 2113 C CA . ILE B 1 81 ? 3.584 21.953 15.719 1 97.56 81 ILE B CA 1
ATOM 2114 C C . ILE B 1 81 ? 3.676 22.812 16.984 1 97.56 81 ILE B C 1
ATOM 2116 O O . ILE B 1 81 ? 3.67 24.047 16.906 1 97.56 81 ILE B O 1
ATOM 2120 N N . LEU B 1 82 ? 3.789 22.219 18.109 1 97.56 82 LEU B N 1
ATOM 2121 C CA . LEU B 1 82 ? 3.82 22.938 19.375 1 97.56 82 LEU B CA 1
ATOM 2122 C C . LEU B 1 82 ? 5.133 23.703 19.547 1 97.56 82 LEU B C 1
ATOM 2124 O O . LEU B 1 82 ? 5.16 24.781 20.141 1 97.56 82 LEU B O 1
ATOM 2128 N N . ALA B 1 83 ? 6.211 23.109 19.078 1 96.81 83 ALA B N 1
ATOM 2129 C CA . ALA B 1 83 ? 7.5 23.797 19.141 1 96.81 83 ALA B CA 1
ATOM 2130 C C . ALA B 1 83 ? 7.488 25.078 18.312 1 96.81 83 ALA B C 1
ATOM 2132 O O . ALA B 1 83 ? 8.156 26.047 18.656 1 96.81 83 ALA B O 1
ATOM 2133 N N . GLY B 1 84 ? 6.852 25.078 17.203 1 95.06 84 GLY B N 1
ATOM 2134 C CA . GLY B 1 84 ? 6.676 26.281 16.391 1 95.06 84 GLY B CA 1
ATOM 2135 C C . GLY B 1 84 ? 7.93 26.672 15.648 1 95.06 84 GLY B C 1
ATOM 2136 O O . GLY B 1 84 ? 8.031 27.797 15.148 1 95.06 84 GLY B O 1
ATOM 2137 N N . LYS B 1 85 ? 8.898 25.781 15.547 1 94 85 LYS B N 1
ATOM 2138 C CA . LYS B 1 85 ? 10.156 26.094 14.859 1 94 85 LYS B CA 1
ATOM 2139 C C . LYS B 1 85 ? 9.984 26.031 13.344 1 94 85 LYS B C 1
ATOM 2141 O O . LYS B 1 85 ? 10.531 26.859 12.617 1 94 85 LYS B O 1
ATOM 2146 N N . SER B 1 86 ? 9.305 25.016 12.93 1 93.81 86 SER B N 1
ATOM 2147 C CA . SER B 1 86 ? 8.945 24.859 11.523 1 93.81 86 SER B CA 1
ATOM 2148 C C . SER B 1 86 ? 7.434 24.938 11.32 1 93.81 86 SER B C 1
ATOM 2150 O O . SER B 1 86 ? 6.734 23.922 11.469 1 93.81 86 SER B O 1
ATOM 2152 N N . LYS B 1 87 ? 7.117 26.109 10.922 1 96.56 87 LYS B N 1
ATOM 2153 C CA . LYS B 1 87 ? 5.68 26.328 10.781 1 96.56 87 LYS B CA 1
ATOM 2154 C C . LYS B 1 87 ? 5.133 25.594 9.555 1 96.56 87 LYS B C 1
ATOM 2156 O O . LYS B 1 87 ? 5.719 25.672 8.477 1 96.56 87 LYS B O 1
ATOM 2161 N N . LEU B 1 88 ? 4.004 24.891 9.773 1 97.06 88 LEU B N 1
ATOM 2162 C CA . LEU B 1 88 ? 3.387 24.125 8.703 1 97.06 88 LEU B CA 1
ATOM 2163 C C . LEU B 1 88 ? 3.053 25.016 7.508 1 97.06 88 LEU B C 1
ATOM 2165 O O . LEU B 1 88 ? 3.205 24.594 6.355 1 97.06 88 LEU B O 1
ATOM 2169 N N . GLU B 1 89 ? 2.623 26.328 7.68 1 97.12 89 GLU B N 1
ATOM 2170 C CA . GLU B 1 89 ? 2.213 27.25 6.621 1 97.12 89 GLU B CA 1
ATOM 2171 C C . GLU B 1 89 ? 3.396 27.641 5.746 1 97.12 89 GLU B C 1
ATOM 2173 O O . GLU B 1 89 ? 3.215 28.141 4.633 1 97.12 89 GLU B O 1
ATOM 2178 N N . ASP B 1 90 ? 4.621 27.469 6.215 1 95.75 90 ASP B N 1
ATOM 2179 C CA . ASP B 1 90 ? 5.805 27.75 5.414 1 95.75 90 ASP B CA 1
ATOM 2180 C C . ASP B 1 90 ? 5.977 26.719 4.301 1 95.75 90 ASP B C 1
ATOM 2182 O O . ASP B 1 90 ? 6.586 27.016 3.268 1 95.75 90 ASP B O 1
ATOM 2186 N N . TYR B 1 91 ? 5.438 25.594 4.543 1 94.81 91 TYR B N 1
ATOM 2187 C CA . TYR B 1 91 ? 5.598 24.484 3.598 1 94.81 91 TYR B CA 1
ATOM 2188 C C . TYR B 1 91 ? 4.293 24.203 2.863 1 94.81 91 TYR B C 1
ATOM 2190 O O . TYR B 1 91 ? 4.305 23.703 1.735 1 94.81 91 TYR B O 1
ATOM 2198 N N . PHE B 1 92 ? 3.254 24.516 3.533 1 97.12 92 PHE B N 1
ATOM 2199 C CA . PHE B 1 92 ? 1.904 24.406 2.994 1 97.12 92 PHE B CA 1
ATOM 2200 C C . PHE B 1 92 ? 1.127 25.703 3.186 1 97.12 92 PHE B C 1
ATOM 2202 O O . PHE B 1 92 ? 0.362 25.828 4.145 1 97.12 92 PHE B O 1
ATOM 2209 N N . PRO B 1 93 ? 1.316 26.594 2.262 1 96.81 93 PRO B N 1
ATOM 2210 C CA . PRO B 1 93 ? 0.695 27.906 2.412 1 96.81 93 PRO B CA 1
ATOM 2211 C C . PRO B 1 93 ? -0.819 27.828 2.594 1 96.81 93 PRO B C 1
ATOM 2213 O O . PRO B 1 93 ? -1.409 28.688 3.262 1 96.81 93 PRO B O 1
ATOM 2216 N N . GLU B 1 94 ? -1.473 26.844 2.055 1 96.12 94 GLU B N 1
ATOM 2217 C CA . GLU B 1 94 ? -2.918 26.656 2.158 1 96.12 94 GLU B CA 1
ATOM 2218 C C . GLU B 1 94 ? -3.34 26.422 3.605 1 96.12 94 GLU B C 1
ATOM 2220 O O . GLU B 1 94 ? -4.508 26.594 3.953 1 96.12 94 GLU B O 1
ATOM 2225 N N . TYR B 1 95 ? -2.383 26 4.363 1 97.44 95 TYR B N 1
ATOM 2226 C CA . TYR B 1 95 ? -2.674 25.734 5.77 1 97.44 95 TYR B CA 1
ATOM 2227 C C . TYR B 1 95 ? -3.062 27.016 6.488 1 97.44 95 TYR B C 1
ATOM 2229 O O . TYR B 1 95 ? -3.861 27 7.43 1 97.44 95 TYR B O 1
ATOM 2237 N N . ALA B 1 96 ? -2.529 28.203 6.125 1 97.06 96 ALA B N 1
ATOM 2238 C CA . ALA B 1 96 ? -2.752 29.484 6.789 1 97.06 96 ALA B CA 1
ATOM 2239 C C . ALA B 1 96 ? -4.242 29.812 6.887 1 97.06 96 ALA B C 1
ATOM 2241 O O . ALA B 1 96 ? -4.707 30.328 7.898 1 97.06 96 ALA B O 1
ATOM 2242 N N . ARG B 1 97 ? -5.023 29.391 5.902 1 96.62 97 ARG B N 1
ATOM 2243 C CA . ARG B 1 97 ? -6.441 29.734 5.852 1 96.62 97 ARG B CA 1
ATOM 2244 C C . ARG B 1 97 ? -7.312 28.531 6.211 1 96.62 97 ARG B C 1
ATOM 2246 O O . ARG B 1 97 ? -8.539 28.609 6.141 1 96.62 97 ARG B O 1
ATOM 2253 N N . TYR B 1 98 ? -6.664 27.484 6.621 1 97 98 TYR B N 1
ATOM 2254 C CA . TYR B 1 98 ? -7.414 26.266 6.891 1 97 98 TYR B CA 1
ATOM 2255 C C . TYR B 1 98 ? -8.148 26.359 8.219 1 97 98 TYR B C 1
ATOM 2257 O O . TYR B 1 98 ? -7.598 26.844 9.211 1 97 98 TYR B O 1
ATOM 2265 N N . THR B 1 99 ? -9.477 26 8.164 1 95.31 99 THR B N 1
ATOM 2266 C CA . THR B 1 99 ? -10.281 25.891 9.375 1 95.31 99 THR B CA 1
ATOM 2267 C C . THR B 1 99 ? -10.828 24.469 9.531 1 95.31 99 THR B C 1
ATOM 2269 O O . THR B 1 99 ? -11.18 23.828 8.547 1 95.31 99 THR B O 1
ATOM 2272 N N . LEU B 1 100 ? -10.852 23.984 10.75 1 92.44 100 LEU B N 1
ATOM 2273 C CA . LEU B 1 100 ? -11.375 22.656 11.023 1 92.44 100 LEU B CA 1
ATOM 2274 C C . LEU B 1 100 ? -12.828 22.531 10.57 1 92.44 100 LEU B C 1
ATOM 2276 O O . LEU B 1 100 ? -13.648 23.406 10.859 1 92.44 100 LEU B O 1
ATOM 2280 N N . PRO B 1 101 ? -13.086 21.484 9.836 1 88.62 101 PRO B N 1
ATOM 2281 C CA . PRO B 1 101 ? -14.492 21.266 9.477 1 88.62 101 PRO B CA 1
ATOM 2282 C C . PRO B 1 101 ? -15.375 21 10.695 1 88.62 101 PRO B C 1
ATOM 2284 O O . PRO B 1 101 ? -14.906 20.453 11.695 1 88.62 101 PRO B O 1
ATOM 2287 N N . PRO B 1 102 ? -16.656 21.406 10.562 1 86.56 102 PRO B N 1
ATOM 2288 C CA . PRO B 1 102 ? -17.578 21.25 11.703 1 86.56 102 PRO B CA 1
ATOM 2289 C C . PRO B 1 102 ? -17.719 19.797 12.148 1 86.56 102 PRO B C 1
ATOM 2291 O O . PRO B 1 102 ? -17.953 19.531 13.328 1 86.56 102 PRO B O 1
ATOM 2294 N N . GLU B 1 103 ? -17.562 18.844 11.266 1 82.94 103 GLU B N 1
ATOM 2295 C CA . GLU B 1 103 ? -17.766 17.422 11.562 1 82.94 103 GLU B CA 1
ATOM 2296 C C . GLU B 1 103 ? -16.5 16.812 12.172 1 82.94 103 GLU B C 1
ATOM 2298 O O . GLU B 1 103 ? -16.516 15.656 12.609 1 82.94 103 GLU B O 1
ATOM 2303 N N . ALA B 1 104 ? -15.469 17.641 12.172 1 81.19 104 ALA B N 1
ATOM 2304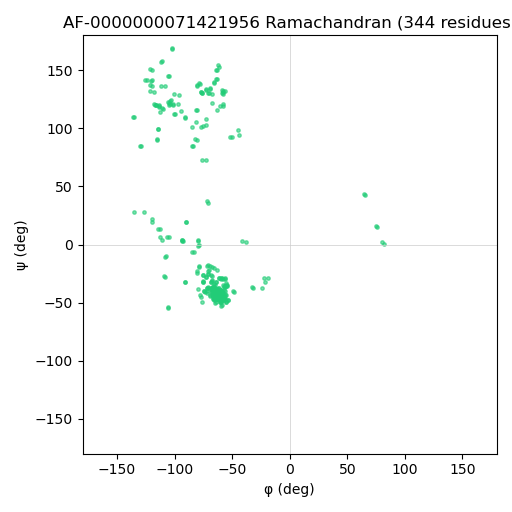 C CA . ALA B 1 104 ? -14.219 17.109 12.719 1 81.19 104 ALA B CA 1
ATOM 2305 C C . ALA B 1 104 ? -14.328 16.891 14.227 1 81.19 104 ALA B C 1
ATOM 2307 O O . ALA B 1 104 ? -14.914 17.703 14.938 1 81.19 104 ALA B O 1
ATOM 2308 N N . THR B 1 105 ? -13.828 15.664 14.703 1 82.25 105 THR B N 1
ATOM 2309 C CA . THR B 1 105 ? -13.836 15.328 16.125 1 82.25 105 THR B CA 1
ATOM 2310 C C . THR B 1 105 ? -12.406 15.195 16.656 1 82.25 105 THR B C 1
ATOM 2312 O O . THR B 1 105 ? -11.836 14.109 16.641 1 82.25 105 THR B O 1
ATOM 2315 N N . PRO B 1 106 ? -11.906 16.297 17.109 1 82.88 106 PRO B N 1
ATOM 2316 C CA . PRO B 1 106 ? -10.555 16.219 17.672 1 82.88 106 PRO B CA 1
ATOM 2317 C C . PRO B 1 106 ? -10.484 15.289 18.891 1 82.88 106 PRO B C 1
ATOM 2319 O O . PRO B 1 106 ? -11.508 15 19.516 1 82.88 106 PRO B O 1
ATOM 2322 N N . ASP B 1 107 ? -9.266 14.727 19.141 1 82.75 107 ASP B N 1
ATOM 2323 C CA . ASP B 1 107 ? -9.062 13.891 20.328 1 82.75 107 ASP B CA 1
ATOM 2324 C C . ASP B 1 107 ? -9.227 14.695 21.609 1 82.75 107 ASP B C 1
ATOM 2326 O O . ASP B 1 107 ? -8.82 15.859 21.672 1 82.75 107 ASP B O 1
ATOM 2330 N N . PRO B 1 108 ? -9.836 14.008 22.609 1 87.19 108 PRO B N 1
ATOM 2331 C CA . PRO B 1 108 ? -10 14.727 23.875 1 87.19 108 PRO B CA 1
ATOM 2332 C C . PRO B 1 108 ? -8.672 15.203 24.469 1 87.19 108 PRO B C 1
ATOM 2334 O O . PRO B 1 108 ? -7.715 14.43 24.547 1 87.19 108 PRO B O 1
ATOM 2337 N N . GLY B 1 109 ? -8.602 16.406 24.875 1 91.81 109 GLY B N 1
ATOM 2338 C CA . GLY B 1 109 ? -7.438 16.969 25.547 1 91.81 109 GLY B CA 1
ATOM 2339 C C . GLY B 1 109 ? -6.332 17.375 24.594 1 91.81 109 GLY B C 1
ATOM 2340 O O . GLY B 1 109 ? -5.281 17.859 25.016 1 91.81 109 GLY B O 1
ATOM 2341 N N . GLU B 1 110 ? -6.555 17.219 23.344 1 91.81 110 GLU B N 1
ATOM 2342 C CA . GLU B 1 110 ? -5.535 17.562 22.375 1 91.81 110 GLU B CA 1
ATOM 2343 C C . GLU B 1 110 ? -5.496 19.078 22.141 1 91.81 110 GLU B C 1
ATOM 2345 O O . GLU B 1 110 ? -6.539 19.734 22.094 1 91.81 110 GLU B O 1
ATOM 2350 N N . ASP B 1 111 ? -4.258 19.625 22.031 1 96.25 111 ASP B N 1
ATOM 2351 C CA . ASP B 1 111 ? -4.086 21.031 21.703 1 96.25 111 ASP B CA 1
ATOM 2352 C C . ASP B 1 111 ? -4.75 21.375 20.359 1 96.25 111 ASP B C 1
ATOM 2354 O O . ASP B 1 111 ? -4.582 20.656 19.375 1 96.25 111 ASP B O 1
ATOM 2358 N N . PRO B 1 112 ? -5.531 22.438 20.312 1 95.44 112 PRO B N 1
ATOM 2359 C CA . PRO B 1 112 ? -6.234 22.812 19.078 1 95.44 112 PRO B CA 1
ATOM 2360 C C . PRO B 1 112 ? -5.293 23 17.891 1 95.44 112 PRO B C 1
ATOM 2362 O O . PRO B 1 112 ? -5.668 22.703 16.75 1 95.44 112 PRO B O 1
ATOM 2365 N N . LYS B 1 113 ? -4.125 23.531 18.172 1 96.5 113 LYS B N 1
ATOM 2366 C CA . LYS B 1 113 ? -3.16 23.719 17.078 1 96.5 113 LYS B CA 1
ATOM 2367 C C . LYS B 1 113 ? -2.773 22.359 16.469 1 96.5 113 LYS B C 1
ATOM 2369 O O . LYS B 1 113 ? -2.58 22.266 15.266 1 96.5 113 LYS B O 1
ATOM 2374 N N . VAL B 1 114 ? -2.621 21.406 17.297 1 96.5 114 VAL B N 1
ATOM 2375 C CA . VAL B 1 114 ? -2.246 20.062 16.859 1 96.5 114 VAL B CA 1
ATOM 2376 C C . VAL B 1 114 ? -3.406 19.438 16.094 1 96.5 114 VAL B C 1
ATOM 2378 O O . VAL B 1 114 ? -3.211 18.859 15.016 1 96.5 114 VAL B O 1
ATOM 2381 N N . SER B 1 115 ? -4.613 19.578 16.625 1 94.5 115 SER B N 1
ATOM 2382 C CA . SER B 1 115 ? -5.793 19.062 15.938 1 94.5 115 SER B CA 1
ATOM 2383 C C . SER B 1 115 ? -5.945 19.672 14.547 1 94.5 115 SER B C 1
ATOM 2385 O O . SER B 1 115 ? -6.219 18.969 13.578 1 94.5 115 SER B O 1
ATOM 2387 N N . ARG B 1 116 ? -5.812 20.938 14.477 1 96.75 116 ARG B N 1
ATOM 2388 C CA . ARG B 1 116 ? -5.941 21.625 13.203 1 96.75 116 ARG B CA 1
ATOM 2389 C C . ARG B 1 116 ? -4.93 21.109 12.188 1 96.75 116 ARG B C 1
ATOM 2391 O O . ARG B 1 116 ? -5.277 20.859 11.031 1 96.75 116 ARG B O 1
ATOM 2398 N N . ALA B 1 117 ? -3.705 20.938 12.609 1 96.81 117 ALA B N 1
ATOM 2399 C CA . ALA B 1 117 ? -2.654 20.438 11.734 1 96.81 117 ALA B CA 1
ATOM 2400 C C . ALA B 1 117 ? -2.961 19.016 11.266 1 96.81 117 ALA B C 1
ATOM 2402 O O . ALA B 1 117 ? -2.84 18.719 10.07 1 96.81 117 ALA B O 1
ATOM 2403 N N . LYS B 1 118 ? -3.336 18.188 12.172 1 93.81 118 LYS B N 1
ATOM 2404 C CA . LYS B 1 118 ? -3.682 16.797 11.883 1 93.81 118 LYS B CA 1
ATOM 2405 C C . LYS B 1 118 ? -4.789 16.703 10.836 1 93.81 118 LYS B C 1
ATOM 2407 O O . LYS B 1 118 ? -4.664 15.977 9.852 1 93.81 118 LYS B O 1
ATOM 2412 N N . PHE B 1 119 ? -5.781 17.438 11 1 93 119 PHE B N 1
ATOM 2413 C CA . PHE B 1 119 ? -6.93 17.375 10.102 1 93 119 PHE B CA 1
ATOM 2414 C C . PHE B 1 119 ? -6.609 18.047 8.766 1 93 119 PHE B C 1
ATOM 2416 O O . PHE B 1 119 ? -7.109 17.609 7.723 1 93 119 PHE B O 1
ATOM 2423 N N . PHE B 1 120 ? -5.812 19 8.789 1 96.12 120 PHE B N 1
ATOM 2424 C CA . PHE B 1 120 ? -5.379 19.609 7.531 1 96.12 120 PHE B CA 1
ATOM 2425 C C . PHE B 1 120 ? -4.684 18.578 6.645 1 96.12 120 PHE B C 1
ATOM 2427 O O . PHE B 1 120 ? -5.027 18.422 5.473 1 96.12 120 PHE B O 1
ATOM 2434 N N . ILE B 1 121 ? -3.711 17.922 7.211 1 95.44 121 ILE B N 1
ATOM 2435 C CA . ILE B 1 121 ? -2.938 16.938 6.457 1 95.44 121 ILE B CA 1
ATOM 2436 C C . ILE B 1 121 ? -3.855 15.828 5.965 1 95.44 121 ILE B C 1
ATOM 2438 O O . ILE B 1 121 ? -3.77 15.406 4.809 1 95.44 121 ILE B O 1
ATOM 2442 N N . ARG B 1 122 ? -4.672 15.383 6.832 1 90.88 122 ARG B N 1
ATOM 2443 C CA . ARG B 1 122 ? -5.672 14.398 6.434 1 90.88 122 ARG B CA 1
ATOM 2444 C C . ARG B 1 122 ? -6.488 14.891 5.246 1 90.88 122 ARG B C 1
ATOM 2446 O O . ARG B 1 122 ? -6.652 14.172 4.258 1 90.88 122 ARG B O 1
ATOM 2453 N N . ASP B 1 123 ? -6.961 16.094 5.297 1 92.19 123 ASP B N 1
ATOM 2454 C CA . ASP B 1 123 ? -7.832 16.641 4.262 1 92.19 123 ASP B CA 1
ATOM 2455 C C . ASP B 1 123 ? -7.082 16.812 2.945 1 92.19 123 ASP B C 1
ATOM 2457 O O . ASP B 1 123 ? -7.672 16.703 1.868 1 92.19 123 ASP B O 1
ATOM 2461 N N . GLU B 1 124 ? -5.805 17.078 2.984 1 94.31 124 GLU B N 1
ATOM 2462 C CA . GLU B 1 124 ? -5.004 17.156 1.767 1 94.31 124 GLU B CA 1
ATOM 2463 C C . GLU B 1 124 ? -5.023 15.844 1 1 94.31 124 GLU B C 1
ATOM 2465 O O . GLU B 1 124 ? -5.07 15.836 -0.232 1 94.31 124 GLU B O 1
ATOM 2470 N N . PHE B 1 125 ? -4.98 14.734 1.658 1 91.31 125 PHE B N 1
ATOM 2471 C CA . PHE B 1 125 ? -5.059 13.422 1.021 1 91.31 125 PHE B CA 1
ATOM 2472 C C . PHE B 1 125 ? -6.48 13.125 0.566 1 91.31 125 PHE B C 1
ATOM 2474 O O . PHE B 1 125 ? -6.691 12.594 -0.527 1 91.31 125 PHE B O 1
ATOM 2481 N N . LEU B 1 126 ? -7.445 13.484 1.379 1 87.06 126 LEU B N 1
ATOM 2482 C CA . LEU B 1 126 ? -8.844 13.188 1.076 1 87.06 126 LEU B CA 1
ATOM 2483 C C . LEU B 1 126 ? -9.305 13.953 -0.158 1 87.06 126 LEU B C 1
ATOM 2485 O O . LEU B 1 126 ? -10.117 13.453 -0.937 1 87.06 126 LEU B O 1
ATOM 2489 N N . LYS B 1 127 ? -8.852 15.164 -0.331 1 89.44 127 LYS B N 1
ATOM 2490 C CA . LYS B 1 127 ? -9.188 15.969 -1.5 1 89.44 127 LYS B CA 1
ATOM 2491 C C . LYS B 1 127 ? -8.828 15.242 -2.793 1 89.44 127 LYS B C 1
ATOM 2493 O O . LYS B 1 127 ? -9.539 15.359 -3.793 1 89.44 127 LYS B O 1
ATOM 2498 N N . ILE B 1 128 ? -7.789 14.531 -2.773 1 86.69 128 ILE B N 1
ATOM 2499 C CA . ILE B 1 128 ? -7.32 13.797 -3.943 1 86.69 128 ILE B CA 1
ATOM 2500 C C . ILE B 1 128 ? -8.328 12.711 -4.305 1 86.69 128 ILE B C 1
ATOM 2502 O O . ILE B 1 128 ? -8.648 12.516 -5.48 1 86.69 128 ILE B O 1
ATOM 2506 N N . SER B 1 129 ? -8.828 12.031 -3.352 1 75.62 129 SER B N 1
ATOM 2507 C CA . SER B 1 129 ? -9.727 10.906 -3.57 1 75.62 129 SER B CA 1
ATOM 2508 C C . SER B 1 129 ? -11.117 11.375 -3.965 1 75.62 129 SER B C 1
ATOM 2510 O O . SER B 1 129 ? -11.875 10.633 -4.598 1 75.62 129 SER B O 1
ATOM 2512 N N . THR B 1 130 ? -11.484 12.531 -3.572 1 73.75 130 THR B N 1
ATOM 2513 C CA . THR B 1 130 ? -12.82 13.039 -3.865 1 73.75 130 THR B CA 1
ATOM 2514 C C . THR B 1 130 ? -12.828 13.82 -5.18 1 73.75 130 THR B C 1
ATOM 2516 O O . THR B 1 130 ? -13.875 13.992 -5.797 1 73.75 130 THR B O 1
ATOM 2519 N N . ALA B 1 131 ? -11.812 14.43 -5.492 1 63.09 131 ALA B N 1
ATOM 2520 C CA . ALA B 1 131 ? -11.711 15.195 -6.73 1 63.09 131 ALA B CA 1
ATOM 2521 C C . ALA B 1 131 ? -11.961 14.305 -7.949 1 63.09 131 ALA B C 1
ATOM 2523 O O . ALA B 1 131 ? -12.375 14.789 -9.008 1 63.09 131 ALA B O 1
ATOM 2524 N N . SER B 1 132 ? -11.648 13.164 -7.797 1 55.31 132 SER B N 1
ATOM 2525 C CA . SER B 1 132 ? -11.797 12.297 -8.961 1 55.31 132 SER B CA 1
ATOM 2526 C C . SER B 1 132 ? -13.266 12.023 -9.266 1 55.31 132 SER B C 1
ATOM 2528 O O . SER B 1 132 ? -13.883 11.156 -8.648 1 55.31 132 SER B O 1
ATOM 2530 N N . GLY B 1 133 ? -14.266 13.062 -9.055 1 45.19 133 GLY B N 1
ATOM 2531 C CA . GLY B 1 133 ? -15.625 12.984 -9.562 1 45.19 133 GLY B CA 1
ATOM 2532 C C . GLY B 1 133 ? -15.773 12.039 -10.742 1 45.19 133 GLY B C 1
ATOM 2533 O O . GLY B 1 133 ? -16.797 12.023 -11.414 1 45.19 133 GLY B O 1
ATOM 2534 N N . THR B 1 134 ? -14.844 11.875 -11.453 1 45.19 134 THR B N 1
ATOM 2535 C CA . THR B 1 134 ? -15.109 11.508 -12.844 1 45.19 134 THR B CA 1
ATOM 2536 C C . THR B 1 134 ? -15.867 10.188 -12.914 1 45.19 134 THR B C 1
ATOM 2538 O O . THR B 1 134 ? -15.672 9.297 -12.086 1 45.19 134 THR B O 1
ATOM 2541 N N . ASP B 1 135 ? -17.109 10.211 -13.508 1 42.69 135 ASP B N 1
ATOM 2542 C CA . ASP B 1 135 ? -18.109 9.359 -14.133 1 42.69 135 ASP B CA 1
ATOM 2543 C C . ASP B 1 135 ? -17.484 8.094 -14.703 1 42.69 135 ASP B C 1
ATOM 2545 O O . ASP B 1 135 ? -18.188 7.137 -15.039 1 42.69 135 ASP B O 1
ATOM 2549 N N . LYS B 1 136 ? -16.328 8.266 -15.234 1 42.38 136 LYS B N 1
ATOM 2550 C CA . LYS B 1 136 ? -16.172 7.098 -16.094 1 42.38 136 LYS B CA 1
ATOM 2551 C C . LYS B 1 136 ? -15.836 5.855 -15.273 1 42.38 136 LYS B C 1
ATOM 2553 O O . LYS B 1 136 ? -15.867 4.738 -15.797 1 42.38 136 LYS B O 1
ATOM 2558 N N . HIS B 1 137 ? -14.758 6.066 -14.344 1 45.88 137 HIS B N 1
ATOM 2559 C CA . HIS B 1 137 ? -14.242 4.77 -13.906 1 45.88 137 HIS B CA 1
ATOM 2560 C C . HIS B 1 137 ? -15.086 4.191 -12.781 1 45.88 137 HIS B C 1
ATOM 2562 O O . HIS B 1 137 ? -15.461 4.91 -11.852 1 45.88 137 HIS B O 1
ATOM 2568 N N . TYR B 1 138 ? -15.961 3.514 -13.156 1 43.41 138 TYR B N 1
ATOM 2569 C CA . TYR B 1 138 ? -16.828 2.725 -12.289 1 43.41 138 TYR B CA 1
ATOM 2570 C C . TYR B 1 138 ? -16.031 2.125 -11.133 1 43.41 138 TYR B C 1
ATOM 2572 O O . TYR B 1 138 ? -16.5 1.208 -10.453 1 43.41 138 TYR B O 1
ATOM 2580 N N . CYS B 1 139 ? -14.75 2.434 -11.07 1 45.09 139 CYS B N 1
ATOM 2581 C CA . CYS B 1 139 ? -14.023 1.811 -9.969 1 45.09 139 CYS B CA 1
ATOM 2582 C C . CYS B 1 139 ? -14.398 2.447 -8.641 1 45.09 139 CYS B C 1
ATOM 2584 O O . CYS B 1 139 ? -14.469 3.672 -8.531 1 45.09 139 CYS B O 1
ATOM 2586 N N . TYR B 1 140 ? -15.297 1.609 -7.926 1 46.78 140 TYR B N 1
ATOM 2587 C CA . TYR B 1 140 ? -15.594 2.062 -6.57 1 46.78 140 TYR B CA 1
ATOM 2588 C C . TYR B 1 140 ? -14.438 1.76 -5.625 1 46.78 140 TYR B C 1
ATOM 2590 O O . TYR B 1 140 ? -14.383 0.686 -5.023 1 46.78 140 TYR B O 1
ATOM 2598 N N . PRO B 1 141 ? -13.344 2.561 -5.809 1 55.19 141 PRO B N 1
ATOM 2599 C CA . PRO B 1 141 ? -12.281 2.299 -4.832 1 55.19 141 PRO B CA 1
ATOM 2600 C C . PRO B 1 141 ? -12.68 2.693 -3.412 1 55.19 141 PRO B C 1
ATOM 2602 O O . PRO B 1 141 ? -13.516 3.582 -3.225 1 55.19 141 PRO B O 1
ATOM 2605 N N . HIS B 1 142 ? -12.508 1.768 -2.398 1 61.06 142 HIS B N 1
ATOM 2606 C CA . HIS B 1 142 ? -12.719 2.084 -0.991 1 61.06 142 HIS B CA 1
ATOM 2607 C C . HIS B 1 142 ? -11.5 2.783 -0.395 1 61.06 142 HIS B C 1
ATOM 2609 O O . HIS B 1 142 ? -10.375 2.279 -0.494 1 61.06 142 HIS B O 1
ATOM 2615 N N . PHE B 1 143 ? -11.617 4.09 -0.174 1 65.06 143 PHE B N 1
ATOM 2616 C CA . PHE B 1 143 ? -10.555 4.84 0.49 1 65.06 143 PHE B CA 1
ATOM 2617 C C . PHE B 1 143 ? -10.852 4.988 1.978 1 65.06 143 PHE B C 1
ATOM 2619 O O . PHE B 1 143 ? -11.977 5.301 2.365 1 65.06 143 PHE B O 1
ATOM 2626 N N . THR B 1 144 ? -9.883 4.457 2.84 1 70.62 144 THR B N 1
ATOM 2627 C CA . THR B 1 144 ? -9.961 4.621 4.289 1 70.62 144 THR B CA 1
ATOM 2628 C C . THR B 1 144 ? -8.727 5.336 4.82 1 70.62 144 THR B C 1
ATOM 2630 O O . THR B 1 144 ? -7.609 5.098 4.355 1 70.62 144 THR B O 1
ATOM 2633 N N . CYS B 1 145 ? -8.906 6.375 5.68 1 73.81 145 CYS B N 1
ATOM 2634 C CA . CYS B 1 145 ? -7.789 7.086 6.293 1 73.81 145 CYS B CA 1
ATOM 2635 C C . CYS B 1 145 ? -7.758 6.855 7.797 1 73.81 145 CYS B C 1
ATOM 2637 O O . CYS B 1 145 ? -8.711 7.199 8.5 1 73.81 145 CYS B O 1
ATOM 2639 N N . ALA B 1 146 ? -6.652 6.25 8.297 1 73.5 146 ALA B N 1
ATOM 2640 C CA . ALA B 1 146 ? -6.492 5.984 9.727 1 73.5 146 ALA B CA 1
ATOM 2641 C C . ALA B 1 146 ? -5.379 6.84 10.32 1 73.5 146 ALA B C 1
ATOM 2643 O O . ALA B 1 146 ? -4.336 7.035 9.695 1 73.5 146 ALA B O 1
ATOM 2644 N N . VAL B 1 147 ? -5.594 7.441 11.523 1 73.62 147 VAL B N 1
ATOM 2645 C CA . VAL B 1 147 ? -4.609 8.25 12.242 1 73.62 147 VAL B CA 1
ATOM 2646 C C . VAL B 1 147 ? -4.188 7.535 13.523 1 73.62 147 VAL B C 1
ATOM 2648 O O . VAL B 1 147 ? -3.354 8.039 14.281 1 73.62 147 VAL B O 1
ATOM 2651 N N . ASP B 1 148 ? -4.625 6.293 13.734 1 70.81 148 ASP B N 1
ATOM 2652 C CA . ASP B 1 148 ? -4.316 5.547 14.953 1 70.81 148 ASP B CA 1
ATOM 2653 C C . ASP B 1 148 ? -2.887 5.016 14.93 1 70.81 148 ASP B C 1
ATOM 2655 O O . ASP B 1 148 ? -2.629 3.945 14.375 1 70.81 148 ASP B O 1
ATOM 2659 N N . THR B 1 149 ? -1.989 5.66 15.602 1 68.81 149 THR B N 1
ATOM 2660 C CA . THR B 1 149 ? -0.557 5.379 15.57 1 68.81 149 THR B CA 1
ATOM 2661 C C . THR B 1 149 ? -0.259 4.012 16.172 1 68.81 149 THR B C 1
ATOM 2663 O O . THR B 1 149 ? 0.624 3.295 15.695 1 68.81 149 THR B O 1
ATOM 2666 N N . GLU B 1 150 ? -0.999 3.723 17.25 1 70.62 150 GLU B N 1
ATOM 2667 C CA . GLU B 1 150 ? -0.72 2.445 17.891 1 70.62 150 GLU B CA 1
ATOM 2668 C C . GLU B 1 150 ? -1.006 1.274 16.953 1 70.62 150 GLU B C 1
ATOM 2670 O O . GLU B 1 150 ? -0.217 0.331 16.875 1 70.62 150 GLU B O 1
ATOM 2675 N N . ASN B 1 151 ? -2.141 1.387 16.359 1 68.56 151 ASN B N 1
ATOM 2676 C CA . ASN B 1 151 ? -2.5 0.304 15.445 1 68.56 151 ASN B CA 1
ATOM 2677 C C . ASN B 1 151 ? -1.562 0.247 14.242 1 68.56 151 ASN B C 1
ATOM 2679 O O . ASN B 1 151 ? -1.182 -0.837 13.797 1 68.56 151 ASN B O 1
ATOM 2683 N N . ILE B 1 152 ? -1.13 1.353 13.836 1 69.31 152 ILE B N 1
ATOM 2684 C CA . ILE B 1 152 ? -0.198 1.405 12.711 1 69.31 152 ILE B CA 1
ATOM 2685 C C . ILE B 1 152 ? 1.124 0.753 13.109 1 69.31 152 ILE B C 1
ATOM 2687 O O . ILE B 1 152 ? 1.719 0.013 12.32 1 69.31 152 ILE B O 1
ATOM 2691 N N . ARG B 1 153 ? 1.488 0.987 14.273 1 72.69 153 ARG B N 1
ATOM 2692 C CA . ARG B 1 153 ? 2.719 0.388 14.781 1 72.69 153 ARG B CA 1
ATOM 2693 C C . ARG B 1 153 ? 2.639 -1.134 14.758 1 72.69 153 ARG B C 1
ATOM 2695 O O . ARG B 1 153 ? 3.611 -1.808 14.406 1 72.69 153 ARG B O 1
ATOM 2702 N N . ARG B 1 154 ? 1.486 -1.555 15.094 1 73.88 154 ARG B N 1
ATOM 2703 C CA . ARG B 1 154 ? 1.292 -3 15.078 1 73.88 154 ARG B CA 1
ATOM 2704 C C . ARG B 1 154 ? 1.4 -3.555 13.664 1 73.88 154 ARG B C 1
ATOM 2706 O O . ARG B 1 154 ? 2.039 -4.586 13.445 1 73.88 154 ARG B O 1
ATOM 2713 N N . VAL B 1 155 ? 0.768 -2.879 12.742 1 68.88 155 VAL B N 1
ATOM 2714 C CA . VAL B 1 155 ? 0.824 -3.279 11.336 1 68.88 155 VAL B CA 1
ATOM 2715 C C . VAL B 1 155 ? 2.275 -3.299 10.867 1 68.88 155 VAL B C 1
ATOM 2717 O O . VAL B 1 155 ? 2.717 -4.266 10.234 1 68.88 155 VAL B O 1
ATOM 2720 N N . PHE B 1 156 ? 2.977 -2.35 11.266 1 69 156 PHE B N 1
ATOM 2721 C CA . PHE B 1 156 ? 4.359 -2.246 10.82 1 69 156 PHE B CA 1
ATOM 2722 C C . PHE B 1 156 ? 5.223 -3.318 11.477 1 69 156 PHE B C 1
ATOM 2724 O O . PHE B 1 156 ? 6.141 -3.855 10.852 1 69 156 PHE B O 1
ATOM 2731 N N . ASN B 1 157 ? 4.953 -3.5 12.664 1 73.19 157 ASN B N 1
ATOM 2732 C CA . ASN B 1 157 ? 5.68 -4.562 13.352 1 73.19 157 ASN B CA 1
ATOM 2733 C C . ASN B 1 157 ? 5.465 -5.914 12.68 1 73.19 157 ASN B C 1
ATOM 2735 O O . ASN B 1 157 ? 6.41 -6.691 12.516 1 73.19 157 ASN B O 1
ATOM 2739 N N . ASP B 1 158 ? 4.285 -6.133 12.375 1 71.19 158 ASP B N 1
ATOM 2740 C CA . ASP B 1 158 ? 3.984 -7.379 11.68 1 71.19 158 ASP B CA 1
ATOM 2741 C C . ASP B 1 158 ? 4.691 -7.438 10.32 1 71.19 158 ASP B C 1
ATOM 2743 O O . ASP B 1 158 ? 5.238 -8.477 9.945 1 71.19 158 ASP B O 1
ATOM 2747 N N . CYS B 1 159 ? 4.633 -6.324 9.609 1 66.62 159 CYS B N 1
ATOM 2748 C CA . CYS B 1 159 ? 5.328 -6.258 8.336 1 66.62 159 CYS B CA 1
ATOM 2749 C C . CYS B 1 159 ? 6.828 -6.473 8.516 1 66.62 159 CYS B C 1
ATOM 2751 O O . CYS B 1 159 ? 7.457 -7.195 7.742 1 66.62 159 CYS B O 1
ATOM 2753 N N . ARG B 1 160 ? 7.34 -5.816 9.461 1 66.88 160 ARG B N 1
ATOM 2754 C CA . ARG B 1 160 ? 8.758 -5.969 9.773 1 66.88 160 ARG B CA 1
ATOM 2755 C C . ARG B 1 160 ? 9.102 -7.43 10.039 1 66.88 160 ARG B C 1
ATOM 2757 O O . ARG B 1 160 ? 10.125 -7.926 9.555 1 66.88 160 ARG B O 1
ATOM 2764 N N . ASP B 1 161 ? 8.375 -8.062 10.844 1 69.06 161 ASP B N 1
ATOM 2765 C CA . ASP B 1 161 ? 8.586 -9.477 11.156 1 69.06 161 ASP B CA 1
ATOM 2766 C C . ASP B 1 161 ? 8.586 -10.32 9.883 1 69.06 161 ASP B C 1
ATOM 2768 O O . ASP B 1 161 ? 9.43 -11.203 9.711 1 69.06 161 ASP B O 1
ATOM 2772 N N . ILE B 1 162 ? 7.699 -10.039 9.07 1 64.38 162 ILE B N 1
ATOM 2773 C CA . ILE B 1 162 ? 7.582 -10.773 7.812 1 64.38 162 ILE B CA 1
ATOM 2774 C C . ILE B 1 162 ? 8.828 -10.547 6.965 1 64.38 162 ILE B C 1
ATOM 2776 O O . ILE B 1 162 ? 9.398 -11.5 6.418 1 64.38 162 ILE B O 1
ATOM 2780 N N . ILE B 1 163 ? 9.273 -9.297 6.902 1 62.72 163 ILE B N 1
ATOM 2781 C CA . ILE B 1 163 ? 10.438 -8.938 6.094 1 62.72 163 ILE B CA 1
ATOM 2782 C C . ILE B 1 163 ? 11.688 -9.586 6.68 1 62.72 163 ILE B C 1
ATOM 2784 O O . ILE B 1 163 ? 12.523 -10.109 5.941 1 62.72 163 ILE B O 1
ATOM 2788 N N . GLN B 1 164 ? 11.742 -9.43 7.918 1 63.84 164 GLN B N 1
ATOM 2789 C CA . GLN B 1 164 ? 12.898 -10.008 8.594 1 63.84 164 GLN B CA 1
ATOM 2790 C C . GLN B 1 164 ? 12.977 -11.516 8.344 1 63.84 164 GLN B C 1
ATOM 2792 O O . GLN B 1 164 ? 14.062 -12.055 8.102 1 63.84 164 GLN B O 1
ATOM 2797 N N . ARG B 1 165 ? 11.969 -12.219 8.469 1 63.47 165 ARG B N 1
ATOM 2798 C CA . ARG B 1 165 ? 11.93 -13.664 8.227 1 63.47 165 ARG B CA 1
ATOM 2799 C C . ARG B 1 165 ? 12.336 -13.992 6.797 1 63.47 165 ARG B C 1
ATOM 2801 O O . ARG B 1 165 ? 13.055 -14.961 6.559 1 63.47 165 ARG B O 1
ATOM 2808 N N . MET B 1 166 ? 11.898 -13.203 5.883 1 59.44 166 MET B N 1
ATOM 2809 C CA . MET B 1 166 ? 12.258 -13.414 4.484 1 59.44 166 MET B CA 1
ATOM 2810 C C . MET B 1 166 ? 13.758 -13.242 4.277 1 59.44 166 MET B C 1
ATOM 2812 O O . MET B 1 166 ? 14.375 -13.992 3.518 1 59.44 166 MET B O 1
ATOM 2816 N N . HIS B 1 167 ? 14.188 -12.148 4.805 1 55.03 167 HIS B N 1
ATOM 2817 C CA . HIS B 1 167 ? 15.617 -11.891 4.691 1 55.03 167 HIS B CA 1
ATOM 2818 C C . HIS B 1 167 ? 16.422 -13.016 5.324 1 55.03 167 HIS B C 1
ATOM 2820 O O . HIS B 1 167 ? 17.469 -13.422 4.785 1 55.03 167 HIS B O 1
ATOM 2826 N N . LEU B 1 168 ? 15.992 -13.367 6.43 1 54.88 168 LEU B N 1
ATOM 2827 C CA . LEU B 1 168 ? 16.688 -14.461 7.098 1 54.88 168 LEU B CA 1
ATOM 2828 C C . LEU B 1 168 ? 16.656 -15.727 6.246 1 54.88 168 LEU B C 1
ATOM 2830 O O . LEU B 1 168 ? 17.641 -16.453 6.172 1 54.88 168 LEU B O 1
ATOM 2834 N N . ARG B 1 169 ? 15.539 -15.938 5.711 1 52.69 169 ARG B N 1
ATOM 2835 C CA . ARG B 1 169 ? 15.453 -17.109 4.836 1 52.69 169 ARG B CA 1
ATOM 2836 C C . ARG B 1 169 ? 16.375 -16.953 3.625 1 52.69 169 ARG B C 1
ATOM 2838 O O . ARG B 1 169 ? 16.969 -17.922 3.16 1 52.69 169 ARG B O 1
ATOM 2845 N N . GLN B 1 170 ? 16.312 -15.773 3.074 1 48.28 170 GLN B N 1
ATOM 2846 C CA . GLN B 1 170 ? 17.234 -15.531 1.971 1 48.28 170 GLN B CA 1
ATOM 2847 C C . GLN B 1 170 ? 18.672 -15.695 2.42 1 48.28 170 GLN B C 1
ATOM 2849 O O . GLN B 1 170 ? 19.516 -16.188 1.66 1 48.28 170 GLN B O 1
ATOM 2854 N N . TYR B 1 171 ? 18.969 -15.219 3.514 1 41.97 171 TYR B N 1
ATOM 2855 C CA . TYR B 1 171 ? 20.328 -15.391 4.008 1 41.97 171 TYR B CA 1
ATOM 2856 C C . TYR B 1 171 ? 20.578 -16.828 4.434 1 41.97 171 TYR B C 1
ATOM 2858 O O . TYR B 1 171 ? 21.703 -17.328 4.379 1 41.97 171 TYR B O 1
ATOM 2866 N N . GLU B 1 172 ? 19.656 -17.391 4.969 1 40.88 172 GLU B N 1
ATOM 2867 C CA . GLU B 1 172 ? 19.953 -18.781 5.289 1 40.88 172 GLU B CA 1
ATOM 2868 C C . GLU B 1 172 ? 20.25 -19.578 4.027 1 40.88 172 GLU B C 1
ATOM 2870 O O . GLU B 1 172 ? 20.891 -20.641 4.098 1 40.88 172 GLU B O 1
ATOM 2875 N N . LEU B 1 173 ? 19.734 -19.234 2.977 1 38.62 173 LEU B N 1
ATOM 2876 C CA . LEU B 1 173 ? 20.078 -19.969 1.76 1 38.62 173 LEU B CA 1
ATOM 2877 C C . LEU B 1 173 ? 21.438 -19.516 1.221 1 38.62 173 LEU B C 1
ATOM 2879 O O . LEU B 1 173 ? 21.922 -20.078 0.237 1 38.62 173 LEU B O 1
ATOM 2883 N N . LEU B 1 174 ? 21.891 -18.391 1.634 1 36.38 174 LEU B N 1
ATOM 2884 C CA . LEU B 1 174 ? 23.297 -18.203 1.308 1 36.38 174 LEU B CA 1
ATOM 2885 C C . LEU B 1 174 ? 24.188 -18.938 2.305 1 36.38 174 LEU B C 1
ATOM 2887 O O . LEU B 1 174 ? 23.891 -18.969 3.5 1 36.38 174 LEU B O 1
#

Nearest PDB structures (foldseek):
  1cjv-assembly1_C  TM=6.970E-01  e=1.721E-21  Bos taurus
  7bph-assembly1_A  TM=6.657E-01  e=1.431E-21  Homo sapiens
  8htg-assembly3_C  TM=7.123E-01  e=7.521E-21  Mus musculus
  1azt-assembly1_B  TM=7.050E-01  e=8.504E-21  Bos taurus
  8htg-assembly4_D  TM=7.111E-01  e=1.778E-20  Mus musculus

Organism: Carassius auratus (NCBI:txid7957)

Radius of gyration: 21.0 Å; Cα contacts (8 Å, |Δi|>4): 460; chains: 2; bounding box: 63×61×47 Å

Sequence (348 aa):
MFDVGGQRDERRKWIQCFNDVTAIIFVAASSSYNMVIREDNSTNRLRESLDLFRSIWTNRFLRTISVILFLNKQDMLAEKILAGKSKLEDYFPEYARYTLPPEATPDPGEDPKVSRAKFFIRDEFLKISTASGTDKHYCYPHFTCAVDTENIRRVFNDCRDIIQRMHLRQYELLMFDVGGQRDERRKWIQCFNDVTAIIFVAASSSYNMVIREDNSTNRLRESLDLFRSIWTNRFLRTISVILFLNKQDMLAEKILAGKSKLEDYFPEYARYTLPPEATPDPGEDPKVSRAKFFIRDEFLKISTASGTDKHYCYPHFTCAVDTENIRRVFNDCRDIIQRMHLRQYELL

Foldseek 3Di:
DPDPVVVVVVVVVVVVLVPDHAEAEQEDELLQLPPDDPVDRVHGRLVVSLVVLLCVLPPPPQASYEYEYEHEPLVNLLVCQVVCPDHSCVRVVVLVPQDDDPPDDDDPPRDPSSSSSVVVSVVSNVCSNVVCPDPPRNRPYHYHYHHDHVVVVVVVVVVVVVVVVVVVVVVVVD/DPDPVVVVVVVVVVVVLPPPHAEAEAEDELLQLPPDDPVDRVHGRLVVSLVVLLCVLPPPPQASYAYEYEHEPLVNLLVCQVVCPDHSCVRVVVLVPQDDDPPDDDDPPRDPSSSSSVVVSVVSNVCSNVVCPDPPRNRPHHYHYHHPHVVVVVVVVVVVVVVVVVVVVVVVVD

InterPro domains:
  IPR000367 G-protein alpha subunit, group S [PR00443] (50-65)
  IPR000367 G-protein alpha subunit, group S [PR00443] (114-128)
  IPR000367 G-protein alpha subunit, group S [PR00443] (129-142)
  IPR001019 Guanine nucleotide binding protein, alpha subunit [PF00503] (1-163)
  IPR001019 Guanine nucleotide binding protein, alpha subunit [PR00318] (21-49)
  IPR001019 Guanine nucleotide binding protein, alpha subunit [PR00318] (67-76)
  IPR001019 Guanine nucleotide binding protein, alpha subunit [PS51882] (1-174)
  IPR001019 Guanine nucleotide binding protein, alpha subunit [PTHR10218] (1-171)
  IPR001019 Guanine nucleotide binding protein, alpha subunit [SM00275] (1-173)
  IPR001019 Guanine nucleotide binding protein, alpha subunit [cd00066] (1-168)
  IPR027417 P-loop containing nucleoside triphosphate hydrolase [G3DSA:3.40.50.300] (1-174)
  IPR027417 P-loop containing nucleoside triphosphate hydrolase [SSF52540] (1-172)